Protein AF-A0A2A4X6X9-F1 (afdb_monomer)

Organism: Aerophobetes bacterium (NCBI:txid2030807)

Solvent-accessible surface area (backbone atoms only — not comparable to full-atom values): 14755 Å² total; per-residue (Å²): 130,74,43,46,59,62,52,53,73,69,56,76,83,82,49,70,92,44,81,68,92,66,55,69,71,57,54,51,50,54,44,64,78,39,43,49,76,69,55,46,51,55,51,48,61,59,23,45,60,46,35,54,56,26,54,55,25,52,75,72,74,43,85,65,58,81,77,19,80,56,53,73,68,53,48,52,50,20,71,74,68,77,37,101,64,64,70,68,54,54,56,50,53,71,71,29,85,46,71,68,51,39,64,70,48,41,66,58,54,52,42,51,50,24,49,53,46,21,72,78,43,63,71,48,57,13,51,48,26,40,51,53,33,53,50,52,52,51,52,47,42,54,51,15,62,76,71,77,46,64,51,74,76,70,51,55,79,92,48,55,80,36,66,71,49,42,51,54,59,63,40,73,80,41,97,77,73,75,62,60,77,95,42,43,71,52,53,59,49,48,66,74,24,67,88,37,71,64,58,31,50,54,50,51,51,51,49,51,47,52,54,51,46,66,74,20,70,89,35,53,74,37,70,42,20,54,54,39,49,52,55,46,49,55,50,23,53,50,50,50,53,49,53,53,51,52,51,51,55,50,51,51,53,55,58,59,73,75,107

Structure (mmCIF, N/CA/C/O backbone):
data_AF-A0A2A4X6X9-F1
#
_entry.id   AF-A0A2A4X6X9-F1
#
loop_
_atom_site.group_PDB
_atom_site.id
_atom_site.type_symbol
_atom_site.label_atom_id
_atom_site.label_alt_id
_atom_site.label_comp_id
_atom_site.label_asym_id
_atom_site.label_entity_id
_atom_site.label_seq_id
_atom_site.pdbx_PDB_ins_code
_atom_site.Cartn_x
_atom_site.Cartn_y
_atom_site.Cartn_z
_atom_site.occupancy
_atom_site.B_iso_or_equiv
_atom_site.auth_seq_id
_atom_site.auth_comp_id
_atom_site.auth_asym_id
_atom_site.auth_atom_id
_atom_site.pdbx_PDB_model_num
ATOM 1 N N . MET A 1 1 ? 22.321 -9.677 -18.184 1.00 44.25 1 MET A N 1
ATOM 2 C CA . MET A 1 1 ? 21.881 -8.272 -18.062 1.00 44.25 1 MET A CA 1
ATOM 3 C C . MET A 1 1 ? 20.367 -8.281 -18.078 1.00 44.25 1 MET A C 1
ATOM 5 O O . MET A 1 1 ? 19.813 -8.799 -19.041 1.00 44.25 1 MET A O 1
ATOM 9 N N . SER A 1 2 ? 19.729 -7.819 -17.001 1.00 55.03 2 SER A N 1
ATOM 10 C CA . SER A 1 2 ? 18.265 -7.728 -16.907 1.00 55.03 2 SER A CA 1
ATOM 11 C C . SER A 1 2 ? 17.739 -6.807 -18.017 1.00 55.03 2 SER A C 1
ATOM 13 O O . SER A 1 2 ? 18.373 -5.796 -18.336 1.00 55.03 2 SER A O 1
ATOM 15 N N . ARG A 1 3 ? 16.620 -7.167 -18.659 1.00 71.88 3 ARG A N 1
ATOM 16 C CA . ARG A 1 3 ? 16.020 -6.408 -19.778 1.00 71.88 3 ARG A CA 1
ATOM 17 C C . ARG A 1 3 ? 15.270 -5.156 -19.296 1.00 71.88 3 ARG A C 1
ATOM 19 O O . ARG A 1 3 ? 14.456 -4.607 -20.032 1.00 71.88 3 ARG A O 1
ATOM 26 N N . THR A 1 4 ? 15.578 -4.672 -18.092 1.00 72.38 4 THR A N 1
ATOM 27 C CA . THR A 1 4 ? 14.998 -3.491 -17.432 1.00 72.38 4 THR A CA 1
ATOM 28 C C . THR A 1 4 ? 14.923 -2.276 -18.356 1.00 72.38 4 THR A C 1
ATOM 30 O O . THR A 1 4 ? 13.905 -1.596 -18.385 1.00 72.38 4 THR A O 1
ATOM 33 N N . PHE A 1 5 ? 15.964 -2.043 -19.166 1.00 72.94 5 PHE A N 1
ATOM 34 C CA . PHE A 1 5 ? 16.018 -0.945 -20.140 1.00 72.94 5 PHE A CA 1
ATOM 35 C C . PHE A 1 5 ? 14.912 -1.015 -21.196 1.00 72.94 5 PHE A C 1
ATOM 37 O O . PHE A 1 5 ? 14.321 0.006 -21.533 1.00 72.94 5 PHE A O 1
ATOM 44 N N . PHE A 1 6 ? 14.643 -2.215 -21.716 1.00 80.00 6 PHE A N 1
ATOM 45 C CA . PHE A 1 6 ? 13.601 -2.429 -22.718 1.00 80.00 6 PHE A CA 1
ATOM 46 C C . PHE A 1 6 ? 12.221 -2.311 -22.096 1.00 80.00 6 PHE A C 1
ATOM 48 O O . PHE A 1 6 ? 11.328 -1.731 -22.692 1.00 80.00 6 PHE A O 1
ATOM 55 N N . LEU A 1 7 ? 12.055 -2.841 -20.887 1.00 87.31 7 LEU A N 1
ATOM 56 C CA . LEU A 1 7 ? 10.776 -2.797 -20.204 1.00 87.31 7 LEU A CA 1
ATOM 57 C C . LEU A 1 7 ? 10.382 -1.356 -19.849 1.00 87.31 7 LEU A C 1
ATOM 59 O O . LEU A 1 7 ? 9.275 -0.938 -20.158 1.00 87.31 7 LEU A O 1
ATOM 63 N N . ALA A 1 8 ? 11.297 -0.565 -19.287 1.00 88.06 8 ALA A N 1
ATOM 64 C CA . ALA A 1 8 ? 11.012 0.822 -18.921 1.00 88.06 8 ALA A CA 1
ATOM 65 C C . ALA A 1 8 ? 10.619 1.712 -20.114 1.00 88.06 8 ALA A C 1
ATOM 67 O O . ALA A 1 8 ? 9.851 2.650 -19.937 1.00 88.06 8 ALA A O 1
ATOM 68 N N . SER A 1 9 ? 11.121 1.428 -21.321 1.00 86.94 9 SER A N 1
ATOM 69 C CA . SER A 1 9 ? 10.812 2.222 -22.516 1.00 86.94 9 SER A CA 1
ATOM 70 C C . SER A 1 9 ? 9.509 1.832 -23.217 1.00 86.94 9 SER A C 1
ATOM 72 O O . SER A 1 9 ? 9.004 2.624 -24.009 1.00 86.94 9 SER A O 1
ATOM 74 N N . VAL A 1 10 ? 8.968 0.636 -22.952 1.00 90.81 10 VAL A N 1
ATOM 75 C CA . VAL A 1 10 ? 7.704 0.161 -23.550 1.00 90.81 10 VAL A CA 1
ATOM 76 C C . VAL A 1 10 ? 6.499 0.330 -22.630 1.00 90.81 10 VAL A C 1
ATOM 78 O O . VAL A 1 10 ? 5.371 0.118 -23.070 1.00 90.81 10 VAL A O 1
ATOM 81 N N . LEU A 1 11 ? 6.719 0.671 -21.357 1.00 93.69 11 LEU A N 1
ATOM 82 C CA . LEU A 1 11 ? 5.633 0.918 -20.418 1.00 93.69 11 LEU A CA 1
ATOM 83 C C . LEU A 1 11 ? 4.951 2.257 -20.750 1.00 93.69 11 LEU A C 1
ATOM 85 O O . LEU A 1 11 ? 5.637 3.280 -20.827 1.00 93.69 11 LEU A O 1
ATOM 89 N N . PRO A 1 12 ? 3.619 2.274 -20.939 1.00 94.81 12 PRO A N 1
ATOM 90 C CA . PRO A 1 12 ? 2.897 3.504 -21.236 1.00 94.81 12 PRO A CA 1
ATOM 91 C C . PRO A 1 12 ? 2.944 4.449 -20.030 1.00 94.81 12 PRO A C 1
ATOM 93 O O . PRO A 1 12 ? 2.984 3.977 -18.888 1.00 94.81 12 PRO A O 1
ATOM 96 N N . PRO A 1 13 ? 2.931 5.775 -20.237 1.00 94.69 13 PRO A N 1
ATOM 97 C CA . PRO A 1 13 ? 2.867 6.721 -19.132 1.00 94.69 13 PRO A CA 1
ATOM 98 C C . PRO A 1 13 ? 1.596 6.496 -18.303 1.00 94.69 13 PRO A C 1
ATOM 100 O O . PRO A 1 13 ? 0.556 6.093 -18.817 1.00 94.69 13 PRO A O 1
ATOM 103 N N . LEU A 1 14 ? 1.689 6.764 -17.002 1.00 96.69 14 LEU A N 1
ATOM 104 C CA . LEU A 1 14 ? 0.554 6.693 -16.088 1.00 96.69 14 LEU A CA 1
ATOM 105 C C . LEU A 1 14 ? 0.156 8.098 -15.661 1.00 96.69 14 LEU A C 1
ATOM 107 O O . LEU A 1 14 ? 1.010 8.923 -15.334 1.00 96.69 14 LEU A O 1
ATOM 111 N N . GLU A 1 15 ? -1.147 8.332 -15.590 1.00 95.94 15 GLU A N 1
ATOM 112 C CA . GLU A 1 15 ? -1.739 9.536 -15.023 1.00 95.94 15 GLU A CA 1
ATOM 113 C C . GLU A 1 15 ? -2.875 9.120 -14.096 1.00 95.94 15 GLU A C 1
ATOM 115 O O . GLU A 1 15 ? -3.712 8.308 -14.474 1.00 95.94 15 GLU A O 1
ATOM 120 N N . LEU A 1 16 ? -2.945 9.693 -12.892 1.00 93.50 16 LEU A N 1
ATOM 121 C CA . LEU A 1 16 ? -3.948 9.295 -11.896 1.00 93.50 16 LEU A CA 1
ATOM 122 C C . LEU A 1 16 ? -5.389 9.333 -12.432 1.00 93.50 16 LEU A C 1
ATOM 124 O O . LEU A 1 16 ? -6.196 8.449 -12.157 1.00 93.50 16 LEU A O 1
ATOM 128 N N . LYS A 1 17 ? -5.716 10.382 -13.192 1.00 92.88 17 LYS A N 1
ATOM 129 C CA . LYS A 1 17 ? -7.079 10.644 -13.671 1.00 92.88 17 LYS A CA 1
ATOM 130 C C . LYS A 1 17 ? -7.396 9.980 -15.010 1.00 92.88 17 LYS A C 1
ATOM 132 O O . LYS A 1 17 ? -8.532 10.098 -15.462 1.00 92.88 17 LYS A O 1
ATOM 137 N N . ALA A 1 18 ? -6.441 9.281 -15.616 1.00 93.44 18 ALA A N 1
ATOM 138 C CA . ALA A 1 18 ? -6.647 8.534 -16.848 1.00 93.44 18 ALA A CA 1
ATOM 139 C C . ALA A 1 18 ? -6.638 7.024 -16.558 1.00 93.44 18 ALA A C 1
ATOM 141 O O . ALA A 1 18 ? -5.920 6.576 -15.662 1.00 93.44 18 ALA A O 1
ATOM 142 N N . PRO A 1 19 ? -7.427 6.215 -17.284 1.00 92.75 19 PRO A N 1
ATOM 143 C CA . PRO A 1 19 ? -7.276 4.769 -17.223 1.00 92.75 19 PRO A CA 1
ATOM 144 C C . PRO A 1 19 ? -5.899 4.362 -17.758 1.00 92.75 19 PRO A C 1
ATOM 146 O O . PRO A 1 19 ? -5.380 4.976 -18.690 1.00 92.75 19 PRO A O 1
ATOM 149 N N . ALA A 1 20 ? -5.321 3.305 -17.187 1.00 94.44 20 ALA A N 1
ATOM 150 C CA . ALA A 1 20 ? -4.094 2.732 -17.721 1.00 94.44 20 ALA A CA 1
ATOM 151 C C . ALA A 1 20 ? -4.334 2.168 -19.133 1.00 94.44 20 ALA A C 1
ATOM 153 O O . ALA A 1 20 ? -5.365 1.550 -19.399 1.00 94.44 20 ALA A O 1
ATOM 154 N N . GLU A 1 21 ? -3.369 2.358 -20.035 1.00 95.25 21 GLU A N 1
ATOM 155 C CA . GLU A 1 21 ? -3.491 1.904 -21.430 1.00 95.25 21 GLU A CA 1
ATOM 156 C C . GLU A 1 21 ? -3.416 0.378 -21.582 1.00 95.25 21 GLU A C 1
ATOM 158 O O . GLU A 1 21 ? -3.893 -0.183 -22.568 1.00 95.25 21 GLU A O 1
ATOM 163 N N . ILE A 1 22 ? -2.806 -0.302 -20.611 1.00 95.50 22 ILE A N 1
ATOM 164 C CA . ILE A 1 22 ? -2.680 -1.759 -20.579 1.00 95.50 22 ILE A CA 1
ATOM 165 C C . ILE A 1 22 ? -3.401 -2.327 -19.363 1.00 95.50 22 ILE A C 1
ATOM 167 O O . ILE A 1 22 ? -3.467 -1.696 -18.312 1.00 95.50 22 ILE A O 1
ATOM 171 N N . LEU A 1 23 ? -3.908 -3.550 -19.506 1.00 94.75 23 LEU A N 1
ATOM 172 C CA . LEU A 1 23 ? -4.509 -4.302 -18.408 1.00 94.75 23 LEU A CA 1
ATOM 173 C C . LEU A 1 23 ? -3.437 -4.888 -17.485 1.00 94.75 23 LEU A C 1
ATOM 175 O O . LEU A 1 23 ? -2.311 -5.155 -17.916 1.00 94.75 23 LEU A O 1
ATOM 179 N N . PHE A 1 24 ? -3.822 -5.165 -16.239 1.00 94.50 24 PHE A N 1
ATOM 180 C CA . PHE A 1 24 ? -2.941 -5.763 -15.240 1.00 94.50 24 PHE A CA 1
ATOM 181 C C . PHE A 1 24 ? -2.255 -7.052 -15.721 1.00 94.50 24 PHE A C 1
ATOM 183 O O . PHE A 1 24 ? -1.034 -7.159 -15.635 1.00 94.50 24 PHE A O 1
ATOM 190 N N . ASP A 1 25 ? -3.000 -7.987 -16.318 1.00 93.94 25 ASP A N 1
ATOM 191 C CA . ASP A 1 25 ? -2.438 -9.252 -16.820 1.00 93.94 25 ASP A CA 1
ATOM 192 C C . ASP A 1 25 ? -1.350 -9.015 -17.872 1.00 93.94 25 ASP A C 1
ATOM 194 O O . ASP A 1 25 ? -0.350 -9.733 -17.939 1.00 93.94 25 ASP A O 1
ATOM 198 N N . LYS A 1 26 ? -1.503 -7.956 -18.678 1.00 95.62 26 LYS A N 1
ATOM 199 C CA . LYS A 1 26 ? -0.491 -7.577 -19.661 1.00 95.62 26 LYS A CA 1
ATOM 200 C C . LYS A 1 26 ? 0.757 -7.011 -18.987 1.00 95.62 26 LYS A C 1
ATOM 202 O O . LYS A 1 26 ? 1.857 -7.320 -19.440 1.00 95.62 26 LYS A O 1
ATOM 207 N N . LEU A 1 27 ? 0.606 -6.217 -17.926 1.00 95.56 27 LEU A N 1
ATOM 208 C CA . LEU A 1 27 ? 1.731 -5.721 -17.131 1.00 95.56 27 LEU A CA 1
ATOM 209 C C . LEU A 1 27 ? 2.499 -6.877 -16.474 1.00 95.56 27 LEU A C 1
ATOM 211 O O . LEU A 1 27 ? 3.724 -6.932 -16.585 1.00 95.56 27 LEU A O 1
ATOM 215 N N . VAL A 1 28 ? 1.789 -7.821 -15.849 1.00 94.00 28 VAL A N 1
ATOM 216 C CA . VAL A 1 28 ? 2.393 -9.014 -15.235 1.00 94.00 28 VAL A CA 1
ATOM 217 C C . VAL A 1 28 ? 3.142 -9.833 -16.278 1.00 94.00 28 VAL A C 1
ATOM 219 O O . VAL A 1 28 ? 4.317 -10.126 -16.076 1.00 94.00 28 VAL A O 1
ATOM 222 N N . PHE A 1 29 ? 2.525 -10.097 -17.431 1.00 93.94 29 PHE A N 1
ATOM 223 C CA . PHE A 1 29 ? 3.183 -10.785 -18.541 1.00 93.94 29 PHE A CA 1
ATOM 224 C C . PHE A 1 29 ? 4.476 -10.076 -18.980 1.00 93.94 29 PHE A C 1
ATOM 226 O O . PHE A 1 29 ? 5.516 -10.708 -19.159 1.00 93.94 29 PHE A O 1
ATOM 233 N N . LEU A 1 30 ? 4.451 -8.745 -19.124 1.00 94.44 30 LEU A N 1
ATOM 234 C CA . LEU A 1 30 ? 5.649 -7.976 -19.479 1.00 94.44 30 LEU A CA 1
ATOM 235 C C . LEU A 1 30 ? 6.752 -8.113 -18.421 1.00 94.44 30 LEU A C 1
ATOM 237 O O . LEU A 1 30 ? 7.928 -8.195 -18.777 1.00 94.44 30 LEU A O 1
ATOM 241 N N . TYR A 1 31 ? 6.397 -8.146 -17.140 1.00 94.31 31 TYR A N 1
ATOM 242 C CA . TYR A 1 31 ? 7.350 -8.374 -16.058 1.00 94.31 31 TYR A CA 1
ATOM 243 C C . TYR A 1 31 ? 7.903 -9.799 -16.071 1.00 94.31 31 TYR A C 1
ATOM 245 O O . TYR A 1 31 ? 9.112 -9.979 -15.946 1.00 94.31 31 TYR A O 1
ATOM 253 N N . GLU A 1 32 ? 7.067 -10.808 -16.284 1.00 92.62 32 GLU A N 1
ATOM 254 C CA . GLU A 1 32 ? 7.483 -12.211 -16.320 1.00 92.62 32 GLU A CA 1
ATOM 255 C C . GLU A 1 32 ? 8.486 -12.511 -17.437 1.00 92.62 32 GLU A C 1
ATOM 257 O O . GLU A 1 32 ? 9.460 -13.230 -17.193 1.00 92.62 32 GLU A O 1
ATOM 262 N N . GLU A 1 33 ? 8.290 -11.907 -18.612 1.00 92.38 33 GLU A N 1
ATOM 263 C CA . GLU A 1 33 ? 9.135 -12.084 -19.800 1.00 92.38 33 GLU A CA 1
ATOM 264 C C . GLU A 1 33 ? 10.478 -11.336 -19.730 1.00 92.38 33 GLU A C 1
ATOM 266 O O . GLU A 1 33 ? 11.421 -11.659 -20.462 1.00 92.38 33 GLU A O 1
ATOM 271 N N . ASN A 1 34 ? 10.577 -10.300 -18.890 1.00 92.81 34 ASN A N 1
ATOM 272 C CA . ASN A 1 34 ? 11.728 -9.388 -18.891 1.00 92.81 34 ASN A CA 1
ATOM 273 C C . ASN A 1 34 ? 12.531 -9.374 -17.590 1.00 92.81 34 ASN A C 1
ATOM 275 O O . ASN A 1 34 ? 13.706 -8.989 -17.623 1.00 92.81 34 ASN A O 1
ATOM 279 N N . LEU A 1 35 ? 11.932 -9.783 -16.471 1.00 92.69 35 LEU A N 1
ATOM 280 C CA . LEU A 1 35 ? 12.585 -9.821 -15.168 1.00 92.69 35 LEU A CA 1
ATOM 281 C C . LEU A 1 35 ? 13.184 -11.197 -14.883 1.00 92.69 35 LEU A C 1
ATOM 283 O O . LEU A 1 35 ? 12.580 -12.238 -15.147 1.00 92.69 35 LEU A O 1
ATOM 287 N N . ASP A 1 36 ? 14.373 -11.201 -14.284 1.00 92.12 36 ASP A N 1
ATOM 288 C CA . ASP A 1 36 ? 14.966 -12.430 -13.770 1.00 92.12 36 ASP A CA 1
ATOM 289 C C . ASP A 1 36 ? 14.298 -12.881 -12.454 1.00 92.12 36 ASP A C 1
ATOM 291 O O . ASP A 1 36 ? 13.426 -12.215 -11.893 1.00 92.12 36 ASP A O 1
ATOM 295 N N . SER A 1 37 ? 14.677 -14.053 -11.941 1.00 92.38 37 SER A N 1
ATOM 296 C CA . SER A 1 37 ? 14.085 -14.606 -10.715 1.00 92.38 37 SER A CA 1
ATOM 297 C C . SER A 1 37 ? 14.266 -13.707 -9.488 1.00 92.38 37 SER A C 1
ATOM 299 O O . SER A 1 37 ? 13.389 -13.671 -8.623 1.00 92.38 37 SER A O 1
ATOM 301 N N . ARG A 1 38 ? 15.376 -12.968 -9.406 1.00 92.31 38 ARG A N 1
ATOM 302 C CA . ARG A 1 38 ? 15.658 -12.053 -8.299 1.00 92.31 38 ARG A CA 1
ATOM 303 C C . ARG A 1 38 ? 14.765 -10.816 -8.391 1.00 92.31 38 ARG A C 1
ATOM 305 O O . ARG A 1 38 ? 14.177 -10.428 -7.382 1.00 92.31 38 ARG A O 1
ATOM 312 N N . ASP A 1 39 ? 14.642 -10.228 -9.574 1.00 92.12 39 ASP A N 1
ATOM 313 C CA . ASP A 1 39 ? 13.800 -9.056 -9.818 1.00 92.12 39 ASP A CA 1
ATOM 314 C C . ASP A 1 39 ? 12.309 -9.399 -9.634 1.00 92.12 39 ASP A C 1
ATOM 316 O O . ASP A 1 39 ? 11.572 -8.661 -8.972 1.00 92.12 39 ASP A O 1
ATOM 320 N N . ARG A 1 40 ? 11.869 -10.580 -10.095 1.00 93.25 40 ARG A N 1
ATOM 321 C CA . ARG A 1 40 ? 10.504 -11.086 -9.847 1.00 93.25 40 ARG A CA 1
ATOM 322 C C . ARG A 1 40 ? 10.216 -11.285 -8.364 1.00 93.25 40 ARG A C 1
ATOM 324 O O . ARG A 1 40 ? 9.124 -10.957 -7.908 1.00 93.25 40 ARG A O 1
ATOM 331 N N . LYS A 1 41 ? 11.197 -11.747 -7.583 1.00 93.50 41 LYS A N 1
ATOM 332 C CA . LYS A 1 41 ? 11.055 -11.831 -6.123 1.00 93.50 41 LYS A CA 1
ATOM 333 C C . LYS A 1 41 ? 10.850 -10.448 -5.500 1.00 93.50 41 LYS A C 1
ATOM 335 O O . LYS A 1 41 ? 10.064 -10.310 -4.566 1.00 93.50 41 LYS A O 1
ATOM 340 N N . ALA A 1 42 ? 11.507 -9.411 -6.021 1.00 93.56 42 ALA A N 1
ATOM 341 C 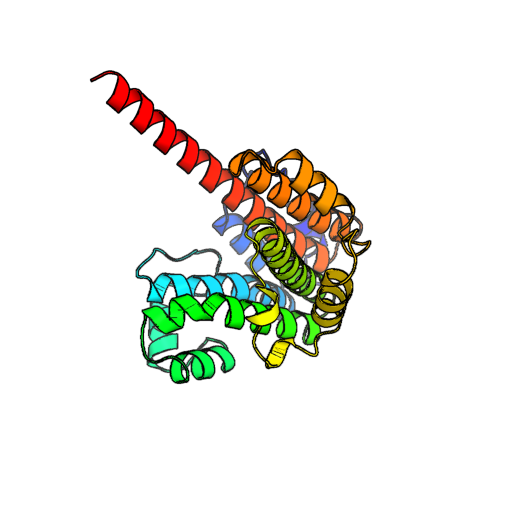CA . ALA A 1 42 ? 11.301 -8.054 -5.527 1.00 93.56 42 ALA A CA 1
ATOM 342 C C . ALA A 1 42 ? 9.878 -7.543 -5.788 1.00 93.56 42 ALA A C 1
ATOM 344 O O . ALA A 1 42 ? 9.268 -6.984 -4.877 1.00 93.56 42 ALA A O 1
ATOM 345 N N . LEU A 1 43 ? 9.335 -7.798 -6.980 1.00 94.94 43 LEU A N 1
ATOM 346 C CA . LEU A 1 43 ? 7.937 -7.508 -7.303 1.00 94.94 43 LEU A CA 1
ATOM 347 C C . LEU A 1 43 ? 6.964 -8.307 -6.425 1.00 94.94 43 LEU A C 1
ATOM 349 O O . LEU A 1 43 ? 6.004 -7.745 -5.905 1.00 94.94 43 LEU A O 1
ATOM 353 N N . SER A 1 44 ? 7.226 -9.599 -6.223 1.00 94.56 44 SER A N 1
ATOM 354 C CA . SER A 1 44 ? 6.387 -10.462 -5.388 1.00 94.56 44 SER A CA 1
ATOM 355 C C . SER A 1 44 ? 6.296 -9.956 -3.944 1.00 94.56 44 SER A C 1
ATOM 357 O O . SER A 1 44 ? 5.207 -9.898 -3.380 1.00 94.56 44 SER A O 1
ATOM 359 N N . HIS A 1 45 ? 7.401 -9.462 -3.376 1.00 93.06 45 HIS A N 1
ATOM 360 C CA . HIS A 1 45 ? 7.376 -8.817 -2.057 1.00 93.06 45 HIS A CA 1
ATOM 361 C C . HIS A 1 45 ? 6.513 -7.546 -2.033 1.00 93.06 45 HIS A C 1
ATOM 363 O O . HIS A 1 45 ? 5.951 -7.211 -1.003 1.00 93.06 45 HIS A O 1
ATOM 369 N N . LEU A 1 46 ? 6.415 -6.798 -3.135 1.00 94.81 46 LEU A N 1
ATOM 370 C CA . LEU A 1 46 ? 5.528 -5.633 -3.192 1.00 94.81 46 LEU A CA 1
ATOM 371 C C . LEU A 1 46 ? 4.055 -6.072 -3.250 1.00 94.81 46 LEU A C 1
ATOM 373 O O . LEU A 1 46 ? 3.211 -5.514 -2.551 1.00 94.81 46 LEU A O 1
ATOM 377 N N . ARG A 1 47 ? 3.767 -7.120 -4.033 1.00 95.69 47 ARG A N 1
ATOM 378 C CA . ARG A 1 47 ? 2.438 -7.744 -4.148 1.00 95.69 47 ARG A CA 1
ATOM 379 C C . ARG A 1 47 ? 1.964 -8.393 -2.849 1.00 95.69 47 ARG A C 1
ATOM 381 O O . ARG A 1 47 ? 0.762 -8.409 -2.611 1.00 95.69 47 ARG A O 1
ATOM 388 N N . SER A 1 48 ? 2.867 -8.825 -1.966 1.00 93.81 48 SER A N 1
ATOM 389 C CA . SER A 1 48 ? 2.477 -9.441 -0.689 1.00 93.81 48 SER A CA 1
ATOM 390 C C . SER A 1 48 ? 1.730 -8.486 0.243 1.00 93.81 48 SER A C 1
ATOM 392 O O . SER A 1 48 ? 1.010 -8.927 1.130 1.00 93.81 48 SER A O 1
ATOM 394 N N . PHE A 1 49 ? 1.856 -7.173 0.043 1.00 94.12 49 PHE A N 1
ATOM 395 C CA . PHE A 1 49 ? 1.021 -6.202 0.748 1.00 94.12 49 PHE A CA 1
ATOM 396 C C . PHE A 1 49 ? -0.449 -6.250 0.297 1.00 94.12 49 PHE A C 1
ATOM 398 O O . PHE A 1 49 ? -1.363 -6.095 1.108 1.00 94.12 49 PHE A O 1
ATOM 405 N N . ILE A 1 50 ? -0.682 -6.521 -0.990 1.00 95.69 50 ILE A N 1
ATOM 406 C CA . ILE A 1 50 ? -2.022 -6.762 -1.532 1.00 95.69 50 ILE A CA 1
ATOM 407 C C . ILE A 1 50 ? -2.547 -8.103 -1.011 1.00 95.69 50 ILE A C 1
ATOM 409 O O . ILE A 1 50 ? -3.682 -8.156 -0.545 1.00 95.69 50 ILE A O 1
ATOM 413 N N . ASP A 1 51 ? -1.715 -9.151 -0.999 1.00 95.44 51 ASP A N 1
ATOM 414 C CA . ASP A 1 51 ? -2.092 -10.452 -0.423 1.00 95.44 51 ASP A CA 1
ATOM 415 C C . ASP A 1 51 ? -2.489 -10.332 1.041 1.00 95.44 51 ASP A C 1
ATOM 417 O O . ASP A 1 51 ? -3.465 -10.938 1.474 1.00 95.44 51 ASP A O 1
ATOM 421 N N . LEU A 1 52 ? -1.784 -9.490 1.797 1.00 93.56 52 LEU A N 1
ATOM 422 C CA . LEU A 1 52 ? -2.153 -9.243 3.174 1.00 93.56 52 LEU A CA 1
ATOM 423 C C . LEU A 1 52 ? -3.563 -8.647 3.278 1.00 93.56 52 LEU A C 1
ATOM 425 O O . LEU A 1 52 ? -4.389 -9.120 4.052 1.00 93.56 52 LEU A O 1
ATOM 429 N N . SER A 1 53 ? -3.879 -7.653 2.451 1.00 93.00 53 SER A N 1
ATOM 430 C CA . SER A 1 53 ? -5.245 -7.121 2.383 1.00 93.00 53 SER A CA 1
ATOM 431 C C . SER A 1 53 ? -6.257 -8.188 1.942 1.00 93.00 53 SER A C 1
ATOM 433 O O . SER A 1 53 ? -7.384 -8.202 2.440 1.00 93.00 53 SER A O 1
ATOM 435 N N . ASN A 1 54 ? -5.866 -9.098 1.046 1.00 95.94 54 ASN A N 1
ATOM 436 C CA . ASN A 1 54 ? -6.714 -10.195 0.585 1.00 95.94 54 ASN A CA 1
ATOM 437 C C . ASN A 1 54 ? -7.042 -11.192 1.693 1.00 95.94 54 ASN A C 1
ATOM 439 O O . ASN A 1 54 ? -8.181 -11.639 1.745 1.00 95.94 54 ASN A O 1
ATOM 443 N N . VAL A 1 55 ? -6.121 -11.475 2.617 1.00 94.25 55 VAL A N 1
ATOM 444 C CA . VAL A 1 55 ? -6.415 -12.314 3.791 1.00 94.25 55 VAL A CA 1
ATOM 445 C C . VAL A 1 55 ? -7.586 -11.740 4.589 1.00 94.25 55 VAL A C 1
ATOM 447 O O . VAL A 1 55 ? -8.528 -12.459 4.915 1.00 94.25 55 VAL A O 1
ATOM 450 N N . CYS A 1 56 ? -7.574 -10.433 4.863 1.00 93.50 56 CYS A N 1
ATOM 451 C CA . CYS A 1 56 ? -8.687 -9.792 5.563 1.00 93.50 56 CYS A CA 1
ATOM 452 C C . CYS A 1 56 ? -9.987 -9.877 4.750 1.00 93.50 56 CYS A C 1
ATOM 454 O O . CYS A 1 56 ? -11.037 -10.194 5.304 1.00 93.50 56 CYS A O 1
ATOM 456 N N . ARG A 1 57 ? -9.921 -9.691 3.423 1.00 94.44 57 ARG A N 1
ATOM 457 C CA . ARG A 1 57 ? -11.093 -9.842 2.542 1.00 94.44 57 ARG A CA 1
ATOM 458 C C . ARG A 1 57 ? -11.665 -11.259 2.572 1.00 94.44 57 ARG A C 1
ATOM 460 O O . ARG A 1 57 ? -12.879 -11.388 2.686 1.00 94.44 57 ARG A O 1
ATOM 467 N N . VAL A 1 58 ? -10.822 -12.290 2.548 1.00 93.62 58 VAL A N 1
ATOM 468 C CA . VAL A 1 58 ? -11.240 -13.696 2.679 1.00 93.62 58 VAL A CA 1
ATOM 469 C C . VAL A 1 58 ? -11.939 -13.922 4.019 1.00 93.62 58 VAL A C 1
ATOM 471 O O . VAL A 1 58 ? -13.068 -14.408 4.046 1.00 93.62 58 VAL A O 1
ATOM 474 N N . ILE A 1 59 ? -11.347 -13.462 5.129 1.00 90.31 59 ILE A N 1
ATOM 475 C CA . ILE A 1 59 ? -11.970 -13.536 6.463 1.00 90.31 59 ILE A CA 1
ATOM 476 C C . ILE A 1 59 ? -13.340 -12.839 6.466 1.00 90.31 59 ILE A C 1
ATOM 478 O O . ILE A 1 59 ? -14.309 -13.347 7.036 1.00 90.31 59 ILE A O 1
ATOM 482 N N . GLU A 1 60 ? -13.457 -11.684 5.811 1.00 91.75 60 GLU A N 1
ATOM 483 C CA . GLU A 1 60 ? -14.704 -10.932 5.680 1.00 91.75 60 GLU A CA 1
ATOM 484 C C . GLU A 1 60 ? -15.733 -11.587 4.742 1.00 91.75 60 GLU A C 1
ATOM 486 O O . GLU A 1 60 ? -16.921 -11.291 4.883 1.00 91.75 60 GLU A O 1
ATOM 491 N N . GLY A 1 61 ? -15.325 -12.505 3.860 1.00 91.88 61 GLY A N 1
ATOM 492 C CA . GLY A 1 61 ? -16.159 -13.068 2.792 1.00 91.88 61 GLY A CA 1
ATOM 493 C C . GLY A 1 61 ? -16.331 -12.118 1.599 1.00 91.88 61 GLY A C 1
ATOM 494 O O . GLY A 1 61 ? -17.395 -12.079 0.982 1.00 91.88 61 GLY A O 1
ATOM 495 N N . LYS A 1 62 ? -15.321 -11.288 1.316 1.00 92.81 62 LYS A N 1
ATOM 496 C CA . LYS A 1 62 ? -15.288 -10.321 0.210 1.00 92.81 62 LYS A CA 1
ATOM 497 C C . LYS A 1 62 ? -14.375 -10.813 -0.922 1.00 92.81 62 LYS A C 1
ATOM 499 O O . LYS A 1 62 ? -13.379 -11.474 -0.641 1.00 92.81 62 LYS A O 1
ATOM 504 N N . PRO A 1 63 ? -14.633 -10.406 -2.181 1.00 93.62 63 PRO A N 1
ATOM 505 C CA . PRO A 1 63 ? -13.765 -10.743 -3.306 1.00 93.62 63 PRO A CA 1
ATOM 506 C C . PRO A 1 63 ? -12.325 -10.258 -3.109 1.00 93.62 63 PRO A C 1
ATOM 508 O O . PRO A 1 63 ? -12.095 -9.113 -2.699 1.00 93.62 63 PRO A O 1
ATOM 511 N N . ILE A 1 64 ? -11.357 -11.104 -3.456 1.00 95.38 64 ILE A N 1
ATOM 512 C CA . ILE A 1 64 ? -9.937 -10.760 -3.378 1.00 95.38 64 ILE A CA 1
ATOM 513 C C . ILE A 1 64 ? -9.501 -9.807 -4.498 1.00 95.38 64 ILE A C 1
ATOM 515 O O . ILE A 1 64 ? -10.148 -9.647 -5.533 1.00 95.38 64 ILE A O 1
ATOM 519 N N . ASP A 1 65 ? -8.371 -9.150 -4.280 1.00 94.56 65 ASP A N 1
ATOM 520 C CA . ASP A 1 65 ? -7.637 -8.427 -5.303 1.00 94.56 65 ASP A CA 1
ATOM 521 C C . ASP A 1 65 ? -6.705 -9.370 -6.073 1.00 94.56 65 ASP A C 1
ATOM 523 O O . ASP A 1 65 ? -5.677 -9.801 -5.550 1.00 94.56 65 ASP A O 1
ATOM 527 N N . MET A 1 66 ? -7.017 -9.635 -7.341 1.00 94.06 66 MET A N 1
ATOM 528 C CA . MET A 1 66 ? -6.219 -10.524 -8.200 1.00 94.06 66 MET A CA 1
ATOM 529 C C . MET A 1 66 ? -4.797 -10.009 -8.485 1.00 94.06 66 MET A C 1
ATOM 531 O O . MET A 1 66 ? -3.999 -10.697 -9.117 1.00 94.06 66 MET A O 1
ATOM 535 N N . ARG A 1 67 ? -4.459 -8.793 -8.037 1.00 95.81 67 ARG A N 1
ATOM 536 C CA . ARG A 1 67 ? -3.130 -8.195 -8.217 1.00 95.81 67 ARG A CA 1
ATOM 537 C C . ARG A 1 67 ? -2.114 -8.654 -7.168 1.00 95.81 67 ARG A C 1
ATOM 539 O O . ARG A 1 67 ? -0.911 -8.439 -7.354 1.00 95.81 67 ARG A O 1
ATOM 546 N N . GLY A 1 68 ? -2.579 -9.313 -6.104 1.00 95.88 68 GLY A N 1
ATOM 547 C CA . GLY A 1 68 ? -1.746 -10.060 -5.154 1.00 95.88 68 GLY A CA 1
ATOM 548 C C . GLY A 1 68 ? -1.024 -11.241 -5.813 1.00 95.88 68 GLY A C 1
ATOM 549 O O . GLY A 1 68 ? -1.228 -11.500 -6.995 1.00 95.88 68 GLY A O 1
ATOM 550 N N . ASN A 1 69 ? -0.124 -11.918 -5.102 1.00 95.38 69 ASN A N 1
ATOM 551 C CA . ASN A 1 69 ? 0.561 -13.113 -5.601 1.00 95.38 69 ASN A CA 1
ATOM 552 C C . ASN A 1 69 ? -0.339 -14.351 -5.625 1.00 95.38 69 ASN A C 1
ATOM 554 O O . ASN A 1 69 ? -0.074 -15.236 -6.434 1.00 95.38 69 ASN A O 1
ATOM 558 N N . PHE A 1 70 ? -1.341 -14.415 -4.747 1.00 95.75 70 PHE A N 1
ATOM 559 C CA . PHE A 1 70 ? -2.118 -15.628 -4.504 1.00 95.75 70 PHE A CA 1
ATOM 560 C C . PHE A 1 70 ? -3.567 -15.492 -4.973 1.00 95.75 70 PHE A C 1
ATOM 562 O O . PHE A 1 70 ? -4.192 -14.434 -4.856 1.00 95.75 70 PHE A O 1
ATOM 569 N N . SER A 1 71 ? -4.104 -16.595 -5.483 1.00 95.19 71 SER A N 1
ATOM 570 C CA . SER A 1 71 ? -5.533 -16.794 -5.705 1.00 95.19 71 SER A CA 1
ATOM 571 C C . SER A 1 71 ? -6.285 -17.006 -4.388 1.00 95.19 71 SER A C 1
ATOM 573 O O . SER A 1 71 ? -5.690 -17.247 -3.340 1.00 95.19 71 SER A O 1
ATOM 575 N N . GLU A 1 72 ? -7.616 -16.946 -4.441 1.00 94.19 72 GLU A N 1
ATOM 576 C CA . GLU A 1 72 ? -8.472 -17.175 -3.270 1.00 94.19 72 GLU A CA 1
ATOM 577 C C . GLU A 1 72 ? -8.248 -18.576 -2.684 1.00 94.19 72 GLU A C 1
ATOM 579 O O . GLU A 1 72 ? -8.038 -18.710 -1.483 1.00 94.19 72 GLU A O 1
ATOM 584 N N . GLN A 1 73 ? -8.148 -19.593 -3.549 1.00 93.81 73 GLN A N 1
ATOM 585 C CA . GLN A 1 73 ? -7.848 -20.965 -3.143 1.00 93.81 73 GLN A CA 1
ATOM 586 C C . GLN A 1 73 ? -6.480 -21.084 -2.454 1.00 93.81 73 GLN A C 1
ATOM 588 O O . GLN A 1 73 ? -6.364 -21.757 -1.436 1.00 93.81 73 GLN A O 1
ATOM 593 N N . GLU A 1 74 ? -5.442 -20.433 -2.982 1.00 95.69 74 GLU A N 1
ATOM 594 C CA . GLU A 1 74 ? -4.104 -20.471 -2.375 1.00 95.69 74 GLU A CA 1
ATOM 595 C C . GLU A 1 74 ? -4.065 -19.750 -1.020 1.00 95.69 74 GLU A C 1
ATOM 597 O O . GLU A 1 74 ? -3.343 -20.181 -0.120 1.00 95.69 74 GLU A O 1
ATOM 602 N N . ILE A 1 75 ? -4.848 -18.677 -0.850 1.00 94.88 75 ILE A N 1
ATOM 603 C CA . ILE A 1 75 ? -4.998 -18.006 0.448 1.00 94.88 75 ILE A CA 1
ATOM 604 C C . ILE A 1 75 ? -5.720 -18.927 1.434 1.00 94.88 75 ILE A C 1
ATOM 606 O O . ILE A 1 75 ? -5.237 -19.088 2.553 1.00 94.88 75 ILE A O 1
ATOM 610 N N . ASP A 1 76 ? -6.818 -19.568 1.031 1.00 92.19 76 ASP A N 1
ATOM 611 C CA . ASP A 1 76 ? -7.554 -20.516 1.877 1.00 92.19 76 ASP A CA 1
ATOM 612 C C . ASP A 1 76 ? -6.677 -21.701 2.307 1.00 92.19 76 ASP A C 1
ATOM 614 O O . ASP A 1 76 ? -6.621 -22.043 3.491 1.00 92.19 76 ASP A O 1
ATOM 618 N N . GLU A 1 77 ? -5.939 -22.301 1.370 1.00 92.62 77 GLU A N 1
ATOM 619 C CA . GLU A 1 77 ? -4.975 -23.368 1.657 1.00 92.62 77 GLU A CA 1
ATOM 620 C C . GLU A 1 77 ? -3.861 -22.879 2.592 1.00 92.62 77 GLU A C 1
ATOM 622 O O . GLU A 1 77 ? -3.488 -23.580 3.538 1.00 92.62 77 GLU A O 1
ATOM 627 N N . GLY A 1 78 ? -3.363 -21.660 2.372 1.00 92.38 78 GLY A N 1
ATOM 628 C CA . GLY A 1 78 ? -2.358 -21.025 3.218 1.00 92.38 78 GLY A CA 1
ATOM 629 C C . GLY A 1 78 ? -2.832 -20.806 4.652 1.00 92.38 78 GLY A C 1
ATOM 630 O O . GLY A 1 78 ? -2.077 -21.070 5.587 1.00 92.38 78 GLY A O 1
ATOM 631 N N . LEU A 1 79 ? -4.088 -20.394 4.833 1.00 91.06 79 LEU A N 1
ATOM 632 C CA . LEU A 1 79 ? -4.723 -20.212 6.140 1.00 91.06 79 LEU A CA 1
ATOM 633 C C . LEU A 1 79 ? -5.042 -21.543 6.834 1.00 91.06 79 LEU A C 1
ATOM 635 O O . LEU A 1 79 ? -4.981 -21.617 8.058 1.00 91.06 79 LEU A O 1
ATOM 639 N N . LEU A 1 80 ? -5.376 -22.593 6.079 1.00 90.69 80 LEU A N 1
ATOM 640 C CA . LEU A 1 80 ? -5.698 -23.912 6.632 1.00 90.69 80 LEU A CA 1
ATOM 641 C C . LEU A 1 80 ? -4.449 -24.698 7.052 1.00 90.69 80 LEU A C 1
ATOM 643 O O . LEU A 1 80 ? -4.485 -25.460 8.020 1.00 90.69 80 LEU A O 1
ATOM 647 N N . HIS A 1 81 ? -3.358 -24.552 6.299 1.00 91.00 81 HIS A N 1
ATOM 648 C CA . HIS A 1 81 ? -2.144 -25.356 6.459 1.00 91.00 81 HIS A CA 1
ATOM 649 C C . HIS A 1 81 ? -0.934 -24.571 6.975 1.00 91.00 81 HIS A C 1
ATOM 651 O O . HIS A 1 81 ? 0.135 -25.159 7.130 1.00 91.00 81 HIS A O 1
ATOM 657 N N . ASN A 1 82 ? -1.092 -23.279 7.263 1.00 89.88 82 ASN A N 1
ATOM 658 C CA . ASN A 1 82 ? -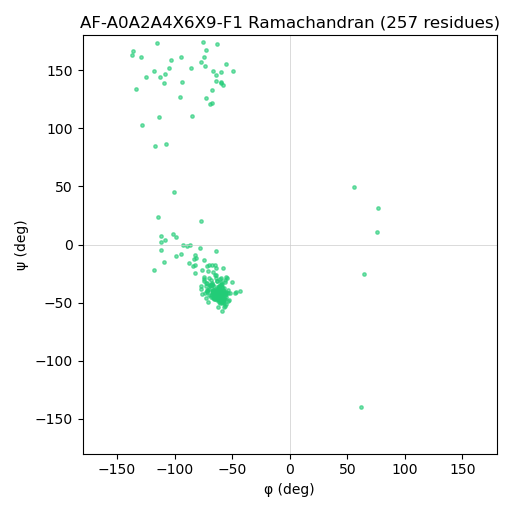0.027 -22.373 7.693 1.00 89.88 82 ASN A CA 1
ATOM 659 C C . ASN A 1 82 ? 1.159 -22.324 6.711 1.00 89.88 82 ASN A C 1
ATOM 661 O O . ASN A 1 82 ? 2.322 -22.475 7.089 1.00 89.88 82 ASN A O 1
ATOM 665 N N . VAL A 1 83 ? 0.860 -22.140 5.422 1.00 88.50 83 VAL A N 1
ATOM 666 C CA . VAL A 1 83 ? 1.847 -22.105 4.327 1.00 88.50 83 VAL A CA 1
ATOM 667 C C . VAL A 1 83 ? 1.665 -20.869 3.444 1.00 88.50 83 VAL A C 1
ATOM 669 O O . VAL A 1 83 ? 0.615 -20.237 3.455 1.00 88.50 83 VAL A O 1
ATOM 672 N N . PHE A 1 84 ? 2.703 -20.519 2.676 1.00 83.69 84 PHE A N 1
ATOM 673 C CA . PHE A 1 84 ? 2.752 -19.420 1.688 1.00 83.69 84 PHE A CA 1
ATOM 674 C C . PHE A 1 84 ? 2.603 -17.982 2.220 1.00 83.69 84 PHE A C 1
ATOM 676 O O . PHE A 1 84 ? 3.135 -17.057 1.602 1.00 83.69 84 PHE A O 1
ATOM 683 N N . LEU A 1 85 ? 1.946 -17.784 3.362 1.00 88.94 85 LEU A N 1
ATOM 684 C CA . LEU A 1 85 ? 1.744 -16.489 4.008 1.00 88.94 85 LEU A CA 1
ATOM 685 C C . LEU A 1 85 ? 2.828 -16.212 5.074 1.00 88.94 85 LEU A C 1
ATOM 687 O O . LEU A 1 85 ? 3.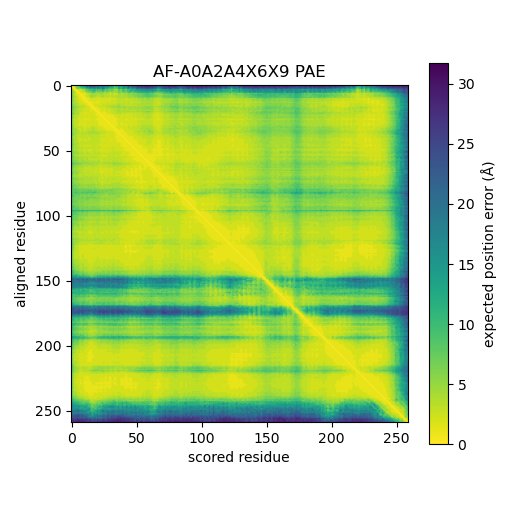520 -17.139 5.505 1.00 88.94 85 LEU A O 1
ATOM 691 N N . PRO A 1 86 ? 3.018 -14.944 5.492 1.00 88.56 86 PRO A N 1
ATOM 692 C CA . PRO A 1 86 ? 3.994 -14.589 6.523 1.00 88.56 86 PRO A CA 1
ATOM 693 C C . PRO A 1 86 ? 3.714 -15.286 7.860 1.00 88.56 86 PRO A C 1
ATOM 695 O O . PRO A 1 86 ? 2.567 -15.347 8.291 1.00 88.56 86 PRO A O 1
ATOM 698 N N . GLU A 1 87 ? 4.756 -15.751 8.550 1.00 88.38 87 GLU A N 1
ATOM 699 C CA . GLU A 1 87 ? 4.628 -16.426 9.852 1.00 88.38 87 GLU A CA 1
ATOM 700 C C . GLU A 1 87 ? 3.953 -15.529 10.899 1.00 88.38 87 GLU A C 1
ATOM 702 O O . GLU A 1 87 ? 3.108 -15.973 11.677 1.00 88.38 87 GLU A O 1
ATOM 707 N N . GLU A 1 88 ? 4.249 -14.230 10.848 1.00 89.62 88 GLU A N 1
ATOM 708 C CA . GLU A 1 88 ? 3.670 -13.228 11.735 1.00 89.62 88 GLU A CA 1
ATOM 709 C C . GLU A 1 88 ? 2.135 -13.157 11.612 1.00 89.62 88 GLU A C 1
ATOM 711 O O . GLU A 1 88 ? 1.455 -12.848 12.592 1.00 89.62 88 GLU A O 1
ATOM 716 N N . LEU A 1 89 ? 1.574 -13.478 10.438 1.00 91.56 89 LEU A N 1
ATOM 717 C CA . LEU A 1 89 ? 0.125 -13.521 10.232 1.00 91.56 89 LEU A CA 1
ATOM 718 C C . LEU A 1 89 ? -0.513 -14.658 11.029 1.00 91.56 89 LEU A C 1
ATOM 720 O O . LEU A 1 89 ? -1.577 -14.463 11.609 1.00 91.56 89 LEU A O 1
ATOM 724 N N . PHE A 1 90 ? 0.115 -15.831 11.080 1.00 92.00 90 PHE A N 1
ATOM 725 C CA . PHE A 1 90 ? -0.437 -16.964 11.821 1.00 92.00 90 PHE A CA 1
ATOM 726 C C . PHE A 1 90 ? -0.437 -16.682 13.321 1.00 92.00 90 PHE A C 1
ATOM 728 O O . PHE A 1 90 ? -1.461 -16.866 13.970 1.00 92.00 90 PHE A O 1
ATOM 735 N N . HIS A 1 91 ? 0.634 -16.080 13.847 1.00 90.75 91 HIS A N 1
ATOM 736 C CA . HIS A 1 91 ? 0.652 -15.597 15.230 1.00 90.75 91 HIS A CA 1
ATOM 737 C C . HIS A 1 91 ? -0.469 -14.591 15.523 1.00 90.75 91 HIS A C 1
ATOM 739 O O . HIS A 1 91 ? -1.099 -14.654 16.580 1.00 90.75 91 HIS A O 1
ATOM 745 N N . PHE A 1 92 ? -0.762 -13.683 14.588 1.00 92.38 92 PHE A N 1
ATOM 746 C CA . PHE A 1 92 ? -1.900 -12.772 14.709 1.00 92.38 92 PHE A CA 1
ATOM 747 C C . PHE A 1 92 ? -3.245 -13.520 14.738 1.00 92.38 92 PHE A C 1
ATOM 749 O O . PHE A 1 92 ? -4.096 -13.224 15.578 1.00 92.38 92 PHE A O 1
ATOM 756 N N . LEU A 1 93 ? -3.442 -14.501 13.854 1.00 91.19 93 LEU A N 1
ATOM 757 C CA . LEU A 1 93 ? -4.679 -15.288 13.780 1.00 91.19 93 LEU A CA 1
ATOM 758 C C . LEU A 1 93 ? -4.885 -16.198 14.999 1.00 91.19 93 LEU A C 1
ATOM 760 O O . LEU A 1 93 ? -6.035 -16.435 15.372 1.00 91.19 93 LEU A O 1
ATOM 764 N N . ASP A 1 94 ? -3.800 -16.664 15.615 1.00 91.62 94 ASP A N 1
ATOM 765 C CA . ASP A 1 94 ? -3.818 -17.424 16.869 1.00 91.62 94 ASP A CA 1
ATOM 766 C C . ASP A 1 94 ? -4.116 -16.525 18.079 1.00 91.62 94 ASP A C 1
ATOM 768 O O . ASP A 1 94 ? -4.728 -16.966 19.048 1.00 91.62 94 ASP A O 1
ATOM 772 N N . THR A 1 95 ? -3.703 -15.253 18.023 1.00 92.44 95 THR A N 1
ATOM 773 C CA . THR A 1 95 ? -3.941 -14.271 19.097 1.00 92.44 95 THR A CA 1
ATOM 774 C C . THR A 1 95 ? -5.406 -13.833 19.166 1.00 92.44 95 THR A C 1
ATOM 776 O O . THR A 1 95 ? -5.925 -13.582 20.253 1.00 92.44 95 THR A O 1
ATOM 779 N N . TYR A 1 96 ? -6.081 -13.725 18.018 1.00 92.06 96 TYR A N 1
ATOM 780 C CA . TYR A 1 96 ? -7.474 -13.283 17.924 1.00 92.06 96 TYR A CA 1
ATOM 781 C C . TYR A 1 96 ? -8.366 -14.423 17.433 1.00 92.06 96 TYR A C 1
ATOM 783 O O . TYR A 1 96 ? -8.313 -14.796 16.262 1.00 92.06 96 TYR A O 1
ATOM 791 N N . GLU A 1 97 ? -9.210 -14.963 18.312 1.00 89.06 97 GLU A N 1
ATOM 792 C CA . GLU A 1 97 ? -9.994 -16.170 18.022 1.00 89.06 97 GLU A CA 1
ATOM 793 C C . GLU A 1 97 ? -11.192 -15.892 17.104 1.00 89.06 97 GLU A C 1
ATOM 795 O O . GLU A 1 97 ? -11.464 -16.656 16.174 1.00 89.06 97 GLU A O 1
ATOM 800 N N . SER A 1 98 ? -11.913 -14.792 17.341 1.00 93.94 98 SER A N 1
ATOM 801 C CA . SER A 1 98 ? -13.127 -14.477 16.583 1.00 93.94 98 SER A CA 1
ATOM 802 C C . SER A 1 98 ? -12.841 -13.722 15.283 1.00 93.94 98 SER A C 1
ATOM 804 O O . SER A 1 98 ? -11.880 -12.956 15.160 1.00 93.94 98 SER A O 1
ATOM 806 N N . LYS A 1 99 ? -13.726 -13.894 14.293 1.00 92.81 99 LYS A N 1
ATOM 807 C CA . LYS A 1 99 ? -13.686 -13.140 13.030 1.00 92.81 99 LYS A CA 1
ATOM 808 C C . LYS A 1 99 ? -13.733 -11.632 13.291 1.00 92.81 99 LYS A C 1
ATOM 810 O O . LYS A 1 99 ? -12.997 -10.873 12.665 1.00 92.81 99 LYS A O 1
ATOM 815 N N . GLU A 1 100 ? -14.569 -11.203 14.227 1.00 94.00 100 GLU A N 1
ATOM 816 C CA . GLU A 1 100 ? -14.769 -9.803 14.588 1.00 94.00 100 GLU A CA 1
ATOM 817 C C . GLU A 1 100 ? -13.508 -9.197 15.213 1.00 94.00 100 GLU A C 1
ATOM 819 O O . GLU A 1 100 ? -13.116 -8.086 14.848 1.00 94.00 100 GLU A O 1
ATOM 824 N N . GLU A 1 101 ? -12.830 -9.927 16.104 1.00 93.00 101 GLU A N 1
ATOM 825 C CA . GLU A 1 101 ? -11.554 -9.490 16.680 1.00 93.00 101 GLU A CA 1
ATOM 826 C C . GLU A 1 101 ? -10.450 -9.424 15.631 1.00 93.00 101 GLU A C 1
ATOM 828 O O . GLU A 1 101 ? -9.709 -8.439 15.600 1.00 93.00 101 GLU A O 1
ATOM 833 N N . ARG A 1 102 ? -10.364 -10.417 14.738 1.00 93.00 102 ARG A N 1
ATOM 834 C CA . ARG A 1 102 ? -9.394 -10.412 13.635 1.00 93.00 102 ARG A CA 1
ATOM 835 C C . ARG A 1 102 ? -9.588 -9.190 12.751 1.00 93.00 102 ARG A C 1
ATOM 837 O O . ARG A 1 102 ? -8.635 -8.459 12.522 1.00 93.00 102 ARG A O 1
ATOM 844 N N . ILE A 1 103 ? -10.816 -8.908 12.318 1.00 91.31 103 ILE A N 1
ATOM 845 C CA . ILE A 1 103 ? -11.116 -7.733 11.483 1.00 91.31 103 ILE A CA 1
ATOM 846 C C . ILE A 1 103 ? -10.777 -6.436 12.227 1.00 91.31 103 ILE A C 1
ATOM 848 O O . ILE A 1 103 ? -10.142 -5.546 11.662 1.00 91.31 103 ILE A O 1
ATOM 852 N N . LYS A 1 104 ? -11.160 -6.331 13.505 1.00 90.12 104 LYS A N 1
ATOM 853 C CA . LYS A 1 104 ? -10.918 -5.136 14.324 1.00 90.12 104 LYS A CA 1
ATOM 854 C C . LYS A 1 104 ? -9.428 -4.840 14.506 1.00 90.12 104 LYS A C 1
ATOM 856 O O . LYS A 1 104 ? -9.042 -3.674 14.473 1.00 90.12 104 LYS A O 1
ATOM 861 N N . ASN A 1 105 ? -8.607 -5.868 14.711 1.00 90.12 105 ASN A N 1
ATOM 862 C CA . ASN A 1 105 ? -7.179 -5.714 14.999 1.00 90.12 105 ASN A CA 1
ATOM 863 C C . ASN A 1 105 ? -6.289 -5.818 13.749 1.00 90.12 105 ASN A C 1
ATOM 865 O O . ASN A 1 105 ? -5.102 -5.498 13.817 1.00 90.12 105 ASN A O 1
ATOM 869 N N . PHE A 1 106 ? -6.844 -6.191 12.592 1.00 92.25 106 PHE A N 1
ATOM 870 C CA . PHE A 1 106 ? -6.095 -6.303 11.338 1.00 92.25 106 PHE A CA 1
ATOM 871 C C . PHE A 1 106 ? -5.317 -5.034 10.946 1.00 92.25 106 PHE A C 1
ATOM 873 O O . PHE A 1 106 ? -4.177 -5.163 10.500 1.00 92.25 106 PHE A O 1
ATOM 880 N N . PRO A 1 107 ? -5.847 -3.804 11.132 1.00 90.50 107 PRO A N 1
ATOM 881 C CA . PRO A 1 107 ? -5.091 -2.591 10.822 1.00 90.50 107 PRO A CA 1
ATOM 882 C C . PRO A 1 107 ? -3.774 -2.473 11.603 1.00 90.50 107 PRO A C 1
ATOM 884 O O . PRO A 1 107 ? -2.794 -1.963 11.066 1.00 90.50 107 PRO A O 1
ATOM 887 N N . LEU A 1 108 ? -3.724 -2.963 12.848 1.00 89.19 108 LEU A N 1
ATOM 888 C CA . LEU A 1 108 ? -2.490 -2.982 13.637 1.00 89.19 108 LEU A CA 1
ATOM 889 C C . LEU A 1 108 ? -1.481 -3.969 13.041 1.00 89.19 108 LEU A C 1
ATOM 891 O O . LEU A 1 108 ? -0.314 -3.620 12.867 1.00 89.19 108 LEU A O 1
ATOM 895 N N . PHE A 1 109 ? -1.940 -5.167 12.671 1.00 92.19 109 PHE A N 1
ATOM 896 C CA . PHE A 1 109 ? -1.100 -6.153 11.994 1.00 92.19 109 PHE A CA 1
ATOM 897 C C . PHE A 1 109 ? -0.526 -5.612 10.680 1.00 92.19 109 PHE A C 1
ATOM 899 O O . PHE A 1 109 ? 0.666 -5.744 10.409 1.00 92.19 109 PHE A O 1
ATOM 906 N N . GLU A 1 110 ? -1.355 -4.938 9.885 1.00 93.00 110 GLU A N 1
ATOM 907 C CA . GLU A 1 110 ? -0.935 -4.312 8.635 1.00 93.00 110 GLU A CA 1
ATOM 908 C C . GLU A 1 110 ? 0.161 -3.256 8.859 1.00 93.00 110 GLU A C 1
ATOM 910 O O . GLU A 1 110 ? 1.150 -3.224 8.123 1.00 93.00 110 GLU A O 1
ATOM 915 N N . LEU A 1 111 ? 0.031 -2.415 9.892 1.00 92.69 111 LEU A N 1
ATOM 916 C CA . LEU A 1 111 ? 1.060 -1.434 10.249 1.00 92.69 111 LEU A CA 1
ATOM 917 C C . LEU A 1 111 ? 2.374 -2.102 10.669 1.00 92.69 111 LEU A C 1
ATOM 919 O O . LEU A 1 111 ? 3.441 -1.665 10.233 1.00 92.69 111 LEU A O 1
ATOM 923 N N . LEU A 1 112 ? 2.308 -3.172 11.466 1.00 92.50 112 LEU A N 1
ATOM 924 C CA . LEU A 1 112 ? 3.485 -3.945 11.868 1.00 92.50 112 LEU A CA 1
ATOM 925 C C . LEU A 1 112 ? 4.181 -4.578 10.666 1.00 92.50 112 LEU A C 1
ATOM 927 O O . LEU A 1 112 ? 5.402 -4.475 10.536 1.00 92.50 112 LEU A O 1
ATOM 931 N N . PHE A 1 113 ? 3.408 -5.167 9.755 1.00 93.94 113 PHE A N 1
ATOM 932 C CA . PHE A 1 113 ? 3.927 -5.708 8.508 1.00 93.94 113 PHE A CA 1
ATOM 933 C C . PHE A 1 113 ? 4.658 -4.627 7.703 1.00 93.94 113 PHE A C 1
ATOM 935 O O . PHE A 1 113 ? 5.811 -4.821 7.319 1.00 93.94 113 PHE A O 1
ATOM 942 N N . LEU A 1 114 ? 4.032 -3.465 7.488 1.00 94.81 114 LEU A N 1
ATOM 943 C CA . LEU A 1 114 ? 4.638 -2.363 6.737 1.00 94.81 114 LEU A CA 1
ATOM 944 C C . LEU A 1 114 ? 5.942 -1.871 7.375 1.00 94.81 114 LEU A C 1
ATOM 946 O O . LEU A 1 114 ? 6.939 -1.718 6.667 1.00 94.81 114 LEU A O 1
ATOM 950 N N . LYS A 1 115 ? 5.964 -1.678 8.700 1.00 94.44 115 LYS A N 1
ATOM 951 C CA . LYS A 1 115 ? 7.175 -1.296 9.441 1.00 94.44 115 LYS A CA 1
ATOM 952 C C . LYS A 1 115 ? 8.298 -2.311 9.218 1.00 94.44 115 LYS A C 1
ATOM 954 O O . LYS A 1 115 ? 9.381 -1.947 8.762 1.00 94.44 115 LYS A O 1
ATOM 959 N N . GLN A 1 116 ? 8.026 -3.593 9.457 1.00 93.94 116 GLN A N 1
ATOM 960 C CA . GLN A 1 116 ? 9.034 -4.641 9.301 1.00 93.94 116 GLN A CA 1
ATOM 961 C C . GLN A 1 116 ? 9.540 -4.755 7.858 1.00 93.94 116 GLN A C 1
ATOM 963 O O . GLN A 1 116 ? 10.736 -4.942 7.630 1.00 93.94 116 GLN A O 1
ATOM 968 N N . GLN A 1 117 ? 8.655 -4.640 6.863 1.00 94.81 117 GLN A N 1
ATOM 969 C CA . GLN A 1 117 ? 9.070 -4.673 5.461 1.00 94.81 117 GLN A CA 1
ATOM 970 C C . GLN A 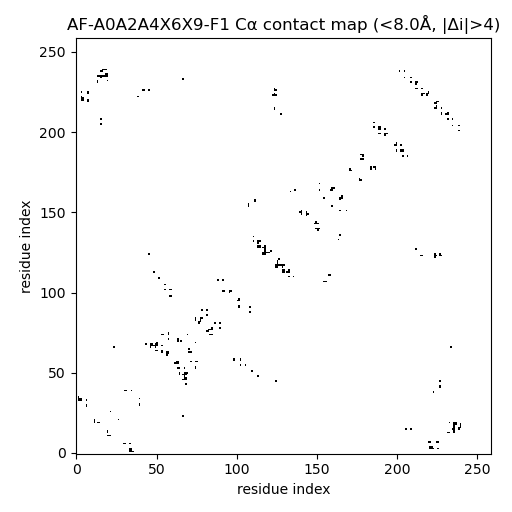1 117 ? 9.908 -3.447 5.085 1.00 94.81 117 GLN A C 1
ATOM 972 O O . GLN A 1 117 ? 10.853 -3.576 4.303 1.00 94.81 117 GLN A O 1
ATOM 977 N N . ALA A 1 118 ? 9.618 -2.274 5.649 1.00 95.62 118 ALA A N 1
ATOM 978 C CA . ALA A 1 118 ? 10.428 -1.079 5.438 1.00 95.62 118 ALA A CA 1
ATOM 979 C C . ALA A 1 118 ? 11.875 -1.269 5.929 1.00 95.62 118 ALA A C 1
ATOM 981 O O . ALA A 1 118 ? 12.806 -0.844 5.245 1.00 95.62 118 ALA A O 1
ATOM 982 N N . GLU A 1 119 ? 12.063 -1.948 7.064 1.00 95.06 119 GLU A N 1
ATOM 983 C CA . GLU A 1 119 ? 13.372 -2.227 7.678 1.00 95.06 119 GLU A CA 1
ATOM 984 C C . GLU A 1 119 ? 14.140 -3.363 6.981 1.00 95.06 119 GLU A C 1
ATOM 986 O O . GLU A 1 119 ? 15.358 -3.297 6.823 1.00 95.06 119 GLU A O 1
ATOM 991 N N . LYS A 1 120 ? 13.433 -4.413 6.538 1.00 95.06 120 LYS A N 1
ATOM 992 C CA . LYS A 1 120 ? 14.027 -5.610 5.909 1.00 95.06 120 LYS A CA 1
ATOM 993 C C . LYS A 1 120 ? 14.352 -5.422 4.420 1.00 95.06 120 LYS A C 1
ATOM 995 O O . LYS A 1 120 ? 14.990 -6.286 3.812 1.00 95.06 120 LYS A O 1
ATOM 1000 N N . THR A 1 121 ? 13.880 -4.344 3.792 1.00 95.56 121 THR A N 1
ATOM 1001 C CA . THR A 1 121 ? 14.056 -4.102 2.353 1.00 95.56 121 THR A CA 1
ATOM 1002 C C . THR A 1 121 ? 14.918 -2.874 2.071 1.00 95.56 121 THR A C 1
ATOM 1004 O O . THR A 1 121 ? 15.327 -2.150 2.968 1.00 95.56 121 THR A O 1
ATOM 1007 N N . VAL A 1 122 ? 15.249 -2.657 0.796 1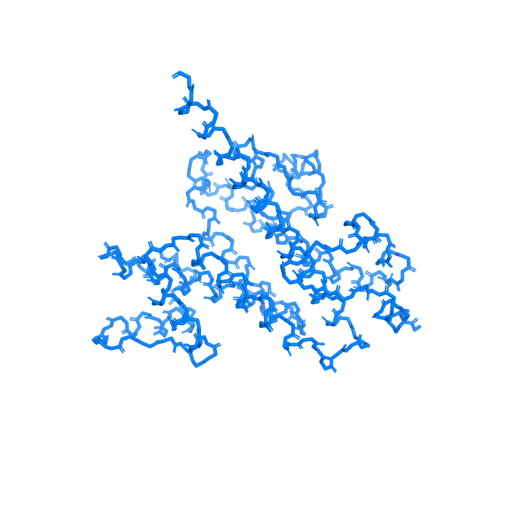.00 95.81 122 VAL A N 1
ATOM 1008 C CA . VAL A 1 122 ? 16.085 -1.541 0.327 1.00 95.81 122 VAL A CA 1
ATOM 1009 C C . VAL A 1 122 ? 15.486 -0.921 -0.934 1.00 95.81 122 VAL A C 1
ATOM 1011 O O . VAL A 1 122 ? 14.613 -1.527 -1.569 1.00 95.81 122 VAL A O 1
ATOM 1014 N N . GLY A 1 123 ? 15.976 0.264 -1.309 1.00 96.44 123 GLY A N 1
ATOM 1015 C CA . GLY A 1 123 ? 15.547 0.981 -2.513 1.00 96.44 123 GLY A CA 1
ATOM 1016 C C . GLY A 1 123 ? 14.066 1.349 -2.458 1.00 96.44 123 GLY A C 1
ATOM 1017 O O . GLY A 1 123 ? 13.543 1.701 -1.395 1.00 96.44 123 GLY A O 1
ATOM 1018 N N . PHE A 1 124 ? 13.374 1.209 -3.589 1.00 97.69 124 PHE A N 1
ATOM 1019 C CA . PHE A 1 124 ? 11.963 1.569 -3.708 1.00 97.69 124 PHE A CA 1
ATOM 1020 C C . PHE A 1 124 ? 11.056 0.846 -2.709 1.00 97.69 124 PHE A C 1
ATOM 1022 O O . PHE A 1 124 ? 10.123 1.450 -2.197 1.00 97.69 124 PHE A O 1
ATOM 1029 N N . ARG A 1 125 ? 11.315 -0.430 -2.394 1.00 96.88 125 ARG A N 1
ATOM 1030 C CA . ARG A 1 125 ? 10.456 -1.193 -1.467 1.00 96.88 125 ARG A CA 1
ATOM 1031 C C . ARG A 1 125 ? 10.490 -0.619 -0.058 1.00 96.88 125 ARG A C 1
ATOM 1033 O O . ARG A 1 125 ? 9.435 -0.417 0.530 1.00 96.88 125 ARG A O 1
ATOM 1040 N N . SER A 1 126 ? 11.687 -0.307 0.437 1.00 97.56 126 SER A N 1
ATOM 1041 C CA . SER A 1 126 ? 11.853 0.297 1.762 1.00 97.56 126 SER A CA 1
ATOM 1042 C C . SER A 1 126 ? 11.136 1.640 1.824 1.00 97.56 126 SER A C 1
ATOM 1044 O O . SER A 1 126 ? 10.317 1.861 2.714 1.00 97.56 126 SER A O 1
ATOM 1046 N N . PHE A 1 127 ? 11.348 2.478 0.802 1.00 97.62 127 PHE A N 1
ATOM 1047 C CA . PHE A 1 127 ? 10.632 3.741 0.641 1.00 97.62 127 PHE A CA 1
ATOM 1048 C C . PHE A 1 127 ? 9.110 3.548 0.635 1.00 97.62 127 PHE A C 1
ATOM 1050 O O . PHE A 1 127 ? 8.411 4.214 1.389 1.00 97.62 127 PHE A O 1
ATOM 1057 N N . TYR A 1 128 ? 8.593 2.638 -0.191 1.00 97.94 128 TYR A N 1
ATOM 1058 C CA . TYR A 1 128 ? 7.159 2.435 -0.359 1.00 97.94 128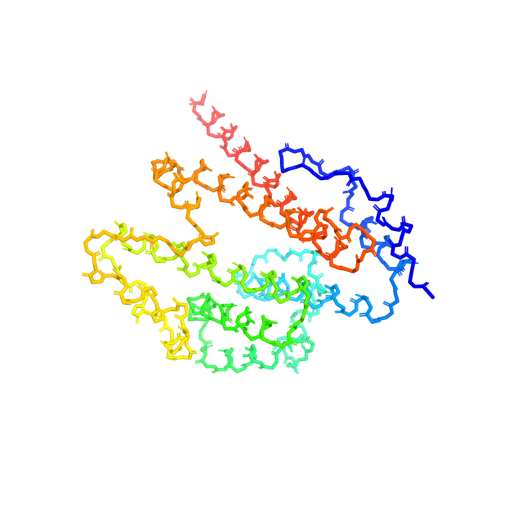 TYR A CA 1
ATOM 1059 C C . TYR A 1 128 ? 6.499 1.956 0.933 1.00 97.94 128 TYR A C 1
ATOM 1061 O O . TYR A 1 128 ? 5.492 2.524 1.346 1.00 97.94 128 TYR A O 1
ATOM 1069 N N . PHE A 1 129 ? 7.067 0.952 1.604 1.00 97.44 129 PHE A N 1
ATOM 1070 C CA . PHE A 1 129 ? 6.500 0.438 2.850 1.00 97.44 129 PHE A CA 1
ATOM 1071 C C . PHE A 1 129 ? 6.570 1.459 3.983 1.00 97.44 129 PHE A C 1
ATOM 1073 O O . PHE A 1 129 ? 5.578 1.634 4.691 1.00 97.44 129 PHE A O 1
ATOM 1080 N N . ARG A 1 130 ? 7.686 2.193 4.100 1.00 97.06 130 ARG A N 1
ATOM 1081 C CA . ARG A 1 130 ? 7.822 3.292 5.064 1.00 97.06 130 ARG A CA 1
ATOM 1082 C C . ARG A 1 130 ? 6.783 4.379 4.799 1.00 97.06 130 ARG A C 1
ATOM 1084 O O . ARG A 1 130 ? 6.050 4.754 5.706 1.00 97.06 130 ARG A O 1
ATOM 1091 N N . PHE A 1 131 ? 6.644 4.793 3.541 1.00 97.12 131 PHE A N 1
ATOM 1092 C CA . PHE A 1 131 ? 5.663 5.788 3.122 1.00 97.12 131 PHE A CA 1
ATOM 1093 C C . PHE A 1 131 ? 4.222 5.359 3.433 1.00 97.12 131 PHE A C 1
ATOM 1095 O O . PHE A 1 131 ? 3.452 6.156 3.964 1.00 97.12 131 PHE A O 1
ATOM 1102 N N . GLN A 1 132 ? 3.845 4.109 3.142 1.00 96.50 132 GLN A N 1
ATOM 1103 C CA . GLN A 1 132 ? 2.505 3.592 3.456 1.00 96.50 132 GLN A CA 1
ATOM 1104 C C . GLN A 1 132 ? 2.252 3.533 4.968 1.00 96.50 132 GLN A C 1
ATOM 1106 O O . GLN A 1 132 ? 1.165 3.903 5.413 1.00 96.50 132 GLN A O 1
ATOM 1111 N N . PHE A 1 133 ? 3.243 3.093 5.750 1.00 95.50 133 PHE A N 1
ATOM 1112 C CA . PHE A 1 133 ? 3.170 3.064 7.211 1.00 95.50 133 PHE A CA 1
ATOM 1113 C C . PHE A 1 133 ? 2.931 4.467 7.781 1.00 95.50 133 PHE A C 1
ATOM 1115 O O . PHE A 1 133 ? 1.922 4.705 8.447 1.00 95.50 133 PHE A O 1
ATOM 1122 N N . GLU A 1 134 ? 3.819 5.410 7.461 1.00 94.75 134 GLU A N 1
ATOM 1123 C CA . GLU A 1 134 ? 3.765 6.786 7.960 1.00 94.75 134 GLU A CA 1
ATOM 1124 C C . GLU A 1 134 ? 2.466 7.477 7.549 1.00 94.75 134 GLU A C 1
ATOM 1126 O O . GLU A 1 134 ? 1.796 8.086 8.383 1.00 94.75 134 GLU A O 1
ATOM 1131 N N . LEU A 1 135 ? 2.055 7.325 6.284 1.00 94.81 135 LEU A N 1
ATOM 1132 C CA . LEU A 1 135 ? 0.816 7.905 5.778 1.00 94.81 135 LEU A CA 1
ATOM 1133 C C . LEU A 1 135 ? -0.409 7.371 6.532 1.00 94.81 135 LEU A C 1
ATOM 1135 O O . LEU A 1 135 ? -1.271 8.157 6.926 1.00 94.81 135 LEU A O 1
ATOM 1139 N N . LYS A 1 136 ? -0.502 6.053 6.753 1.00 92.62 136 LYS A N 1
ATOM 1140 C CA . LYS A 1 136 ? -1.625 5.449 7.489 1.00 92.62 136 LYS A CA 1
ATOM 1141 C C . LYS A 1 136 ? -1.683 5.949 8.930 1.00 92.62 136 LYS A C 1
ATOM 1143 O O . LYS A 1 136 ? -2.756 6.361 9.372 1.00 92.62 136 LYS A O 1
ATOM 1148 N N . VAL A 1 137 ? -0.550 5.960 9.635 1.00 90.56 137 VAL A N 1
ATOM 1149 C CA . VAL A 1 137 ? -0.459 6.458 11.019 1.00 90.56 137 VAL A CA 1
ATOM 1150 C C . VAL A 1 137 ? -0.860 7.932 11.087 1.00 90.56 137 VAL A C 1
ATOM 1152 O O . VAL A 1 137 ? -1.679 8.320 11.920 1.00 90.56 137 VAL A O 1
ATOM 1155 N N . LEU A 1 138 ? -0.349 8.752 10.170 1.00 90.38 138 LEU A N 1
ATOM 1156 C CA . LEU A 1 138 ? -0.608 10.187 10.133 1.00 90.38 138 LEU A CA 1
ATOM 1157 C C . LEU A 1 138 ? -2.076 10.511 9.828 1.00 90.38 138 LEU A C 1
ATOM 1159 O O . LEU A 1 138 ? -2.668 11.368 10.484 1.00 90.38 138 LEU A O 1
ATOM 1163 N N . LEU A 1 139 ? -2.695 9.803 8.878 1.00 89.69 139 LEU A N 1
ATOM 1164 C CA . LEU A 1 139 ? -4.120 9.954 8.570 1.00 89.69 139 LEU A CA 1
ATOM 1165 C C . LEU A 1 139 ? -5.012 9.475 9.721 1.00 89.69 139 LEU A C 1
ATOM 1167 O O . LEU A 1 139 ? -6.036 10.101 10.005 1.00 89.69 139 LEU A O 1
ATOM 1171 N N . ALA A 1 140 ? -4.639 8.383 10.391 1.00 87.12 140 ALA A N 1
ATOM 1172 C CA . ALA A 1 140 ? -5.347 7.893 11.569 1.00 87.12 140 ALA A CA 1
ATOM 1173 C C . ALA A 1 140 ? -5.286 8.918 12.713 1.00 87.12 140 ALA A C 1
ATOM 1175 O O . ALA A 1 140 ? -6.314 9.245 13.307 1.00 87.12 140 ALA A O 1
ATOM 1176 N N . HIS A 1 141 ? -4.110 9.501 12.949 1.00 85.12 141 HIS A N 1
ATOM 1177 C CA . HIS A 1 141 ? -3.924 10.561 13.931 1.00 85.12 141 HIS A CA 1
ATOM 1178 C C . HIS A 1 141 ? -4.708 11.839 13.583 1.00 85.12 141 HIS A C 1
ATOM 1180 O O . HIS A 1 141 ? -5.397 12.383 14.444 1.00 85.12 141 HIS A O 1
ATOM 1186 N N . TRP A 1 142 ? -4.684 12.283 12.318 1.00 84.81 142 TRP A N 1
ATOM 1187 C CA . TRP A 1 142 ? -5.490 13.422 11.850 1.00 84.81 142 TRP A CA 1
ATOM 1188 C C . TRP A 1 142 ? -6.972 13.241 12.164 1.00 84.81 142 TRP A C 1
ATOM 1190 O O . TRP A 1 142 ? -7.614 14.135 12.719 1.00 84.81 142 TRP A O 1
ATOM 1200 N N . ARG A 1 143 ? -7.515 12.064 11.840 1.00 85.31 143 ARG A N 1
ATOM 1201 C CA . ARG A 1 143 ? -8.918 11.738 12.110 1.00 85.31 143 ARG A CA 1
ATOM 1202 C C . ARG A 1 143 ? -9.213 11.698 13.604 1.00 85.31 143 ARG A C 1
ATOM 1204 O O . ARG A 1 143 ? -10.256 12.198 14.012 1.00 85.31 143 ARG A O 1
ATOM 1211 N N . SER A 1 144 ? -8.294 11.180 14.416 1.00 82.00 144 SER A N 1
ATOM 1212 C CA . SER A 1 144 ? -8.488 11.117 15.865 1.00 82.00 144 SER A CA 1
ATOM 1213 C C . SER A 1 144 ? -8.580 12.507 16.491 1.00 82.00 144 SER A C 1
ATOM 1215 O O . SER A 1 144 ? -9.525 12.780 17.227 1.00 82.00 144 SER A O 1
ATOM 1217 N N . ILE A 1 145 ? -7.680 13.425 16.113 1.00 80.62 145 ILE A N 1
ATOM 1218 C CA . ILE A 1 145 ? -7.719 14.825 16.566 1.00 80.62 145 ILE A CA 1
ATOM 1219 C C . ILE A 1 145 ? -9.079 15.457 16.247 1.00 80.62 145 ILE A C 1
ATOM 1221 O O . ILE A 1 145 ? -9.653 16.148 17.087 1.00 80.62 145 ILE A O 1
ATOM 1225 N N . LYS A 1 146 ? -9.617 15.202 15.050 1.00 80.38 146 LYS A N 1
ATOM 1226 C CA . LYS A 1 146 ? -10.925 15.720 14.621 1.00 80.38 146 LYS A CA 1
ATOM 1227 C C . LYS A 1 146 ? -12.098 15.119 15.394 1.00 80.38 146 LYS A C 1
ATOM 1229 O O . LYS A 1 146 ? -13.075 15.822 15.631 1.00 80.38 146 LYS A O 1
ATOM 1234 N N . MET A 1 147 ? -12.004 13.848 15.777 1.00 80.62 147 MET A N 1
ATOM 1235 C CA . MET A 1 147 ? -13.034 13.144 16.549 1.00 80.62 147 MET A CA 1
ATOM 1236 C C . MET A 1 147 ? -12.949 13.420 18.058 1.00 80.62 147 MET A C 1
ATOM 1238 O O . MET A 1 147 ? -13.863 13.059 18.789 1.00 80.62 147 MET A O 1
ATOM 1242 N N . GLY A 1 148 ? -11.888 14.086 18.526 1.00 75.06 148 GLY A N 1
ATOM 1243 C CA . GLY A 1 148 ? -11.626 14.264 19.956 1.00 75.06 148 GLY A CA 1
ATOM 1244 C C . GLY A 1 148 ? -11.086 13.002 20.638 1.00 75.06 148 GLY A C 1
ATOM 1245 O O . GLY A 1 148 ? -10.975 12.980 21.861 1.00 75.06 148 GLY A O 1
ATOM 1246 N N . ASP A 1 149 ? -10.714 11.989 19.853 1.00 73.31 149 ASP A N 1
ATOM 1247 C CA . ASP A 1 149 ? -10.193 10.707 20.318 1.00 73.31 149 ASP A CA 1
ATOM 1248 C C . ASP A 1 149 ? -8.670 10.620 20.148 1.00 73.31 149 ASP A C 1
ATOM 1250 O O . ASP A 1 149 ? -8.042 11.304 19.330 1.00 73.31 149 ASP A O 1
ATOM 1254 N N . SER A 1 150 ? -8.049 9.719 20.906 1.00 67.00 150 SER A N 1
ATOM 1255 C CA . SER A 1 150 ? -6.619 9.438 20.808 1.00 67.00 150 SER A CA 1
ATOM 1256 C C . SER A 1 150 ? -6.365 8.082 20.162 1.00 67.00 150 SER A C 1
ATOM 1258 O O . SER A 1 150 ? -6.185 7.077 20.839 1.00 67.00 150 SER A O 1
ATOM 1260 N N . VAL A 1 151 ? -6.299 8.038 18.830 1.00 66.75 151 VAL A N 1
ATOM 1261 C CA . VAL A 1 151 ? -5.947 6.791 18.120 1.00 66.75 151 VAL A CA 1
ATOM 1262 C C . VAL A 1 151 ? -4.494 6.387 18.396 1.00 66.75 151 VAL A C 1
ATOM 1264 O O . VAL A 1 151 ? -4.162 5.210 18.345 1.00 66.75 151 VAL A O 1
ATOM 1267 N N . LEU A 1 152 ? -3.625 7.336 18.767 1.00 68.12 152 LEU A N 1
ATOM 1268 C CA . LEU A 1 152 ? -2.245 7.032 19.162 1.00 68.12 152 LEU A CA 1
ATOM 1269 C C . LEU A 1 152 ? -2.143 6.296 20.508 1.00 68.12 152 LEU A C 1
ATOM 1271 O O . LEU A 1 152 ? -1.105 5.699 20.778 1.00 68.12 152 LEU A O 1
ATOM 1275 N N . GLU A 1 153 ? -3.188 6.323 21.341 1.00 65.56 153 GLU A N 1
ATOM 1276 C CA . GLU A 1 153 ? -3.266 5.522 22.575 1.00 65.56 153 GLU A CA 1
ATOM 1277 C C . GLU A 1 153 ? -3.719 4.081 22.305 1.00 65.56 153 GLU A C 1
ATOM 1279 O O . GLU A 1 153 ? -3.488 3.212 23.136 1.00 65.56 153 GLU A O 1
ATOM 1284 N N . SER A 1 154 ? -4.319 3.804 21.140 1.00 67.19 154 SER A N 1
ATOM 1285 C CA . SER A 1 154 ? -4.686 2.447 20.714 1.00 67.19 154 SER A CA 1
ATOM 1286 C C . SER A 1 154 ? -3.676 1.818 19.751 1.00 67.19 154 SER A C 1
ATOM 1288 O O . SER A 1 154 ? -3.933 0.755 19.190 1.00 67.19 154 SER A O 1
ATOM 1290 N N . VAL A 1 155 ? -2.550 2.488 19.510 1.00 72.75 155 VAL A N 1
ATOM 1291 C CA . VAL A 1 155 ? -1.409 1.911 18.800 1.00 72.75 155 VAL A CA 1
ATOM 1292 C C . VAL A 1 155 ? -0.796 0.854 19.721 1.00 72.75 155 VAL A C 1
ATOM 1294 O O . VAL A 1 155 ? -0.433 1.177 20.847 1.00 72.75 155 VAL A O 1
ATOM 1297 N N . GLY A 1 156 ? -0.733 -0.403 19.269 1.00 75.62 156 GLY A N 1
ATOM 1298 C CA . GLY A 1 156 ? -0.207 -1.515 20.070 1.00 75.62 156 GLY A CA 1
ATOM 1299 C C . GLY A 1 156 ? 1.209 -1.260 20.594 1.00 75.62 156 GLY A C 1
ATOM 1300 O O . GLY A 1 156 ? 1.969 -0.493 19.998 1.00 75.62 156 GLY A O 1
ATOM 1301 N N . SER A 1 157 ? 1.559 -1.921 21.701 1.00 78.88 157 SER A N 1
ATOM 1302 C CA . SER A 1 157 ? 2.843 -1.771 22.410 1.00 78.88 157 SER A CA 1
ATOM 1303 C C . SER A 1 157 ? 4.079 -1.885 21.508 1.00 78.88 157 SER A C 1
ATOM 1305 O O . SER A 1 157 ? 5.076 -1.199 21.702 1.00 78.88 157 SER A O 1
ATOM 1307 N N . GLU A 1 158 ? 3.987 -2.694 20.459 1.00 79.56 158 GLU A N 1
ATOM 1308 C CA . GLU A 1 158 ? 5.032 -2.985 19.479 1.00 79.56 158 GLU A CA 1
ATOM 1309 C C . GLU A 1 158 ? 5.401 -1.774 18.603 1.00 79.56 158 GLU A C 1
ATOM 1311 O O . GLU A 1 158 ? 6.439 -1.751 17.934 1.00 79.56 158 GLU A O 1
ATOM 1316 N N . LEU A 1 159 ? 4.529 -0.768 18.574 1.00 84.19 159 LEU A N 1
ATOM 1317 C CA . LEU A 1 159 ? 4.678 0.459 17.803 1.00 84.19 159 LEU A CA 1
ATOM 1318 C C . LEU A 1 159 ? 4.897 1.691 18.699 1.00 84.19 159 LEU A C 1
ATOM 1320 O O . LEU A 1 159 ? 5.141 2.776 18.178 1.00 84.19 159 LEU A O 1
ATOM 1324 N N . GLU A 1 160 ? 4.834 1.557 20.026 1.00 80.62 160 GLU A N 1
ATOM 1325 C CA . GLU A 1 160 ? 4.947 2.702 20.940 1.00 80.62 160 GLU A CA 1
ATOM 1326 C C . GLU A 1 160 ? 6.328 3.348 20.956 1.00 80.62 160 GLU A C 1
ATOM 1328 O O . GLU A 1 160 ? 6.418 4.562 21.126 1.00 80.62 160 GLU A O 1
ATOM 1333 N N . GLU A 1 161 ? 7.374 2.549 20.760 1.00 81.56 161 GLU A N 1
ATOM 1334 C CA . GLU A 1 161 ? 8.769 3.002 20.714 1.00 81.56 161 GLU A CA 1
ATOM 1335 C C . GLU A 1 161 ? 9.199 3.452 19.313 1.00 81.56 161 GLU A C 1
ATOM 1337 O O . GLU A 1 161 ? 10.342 3.852 19.115 1.00 81.56 161 GLU A O 1
ATOM 1342 N N . GLU A 1 162 ? 8.310 3.386 18.320 1.00 85.75 162 GLU A N 1
ATOM 1343 C CA . GLU A 1 162 ? 8.648 3.826 16.973 1.00 85.75 162 GLU A CA 1
ATOM 1344 C C . GLU A 1 162 ? 8.853 5.341 16.946 1.00 85.75 162 GLU A C 1
ATOM 1346 O O . GLU A 1 162 ? 7.918 6.089 17.233 1.00 85.75 162 GLU A O 1
ATOM 1351 N N . ASP A 1 163 ? 10.037 5.798 16.525 1.00 84.81 163 ASP A N 1
ATOM 1352 C CA . ASP A 1 163 ? 10.422 7.218 16.507 1.00 84.81 163 ASP A CA 1
ATOM 1353 C C . ASP A 1 163 ? 9.347 8.117 15.883 1.00 84.81 163 ASP A C 1
ATOM 1355 O O . ASP A 1 163 ? 9.023 9.178 16.417 1.00 84.81 163 ASP A O 1
ATOM 1359 N N . PHE A 1 164 ? 8.736 7.672 14.781 1.00 85.56 164 PHE A N 1
ATOM 1360 C CA . PHE A 1 164 ? 7.658 8.401 14.115 1.00 85.56 164 PHE A CA 1
ATOM 1361 C C . PHE A 1 164 ? 6.414 8.553 15.004 1.00 85.56 164 PHE A C 1
ATOM 1363 O O . PHE A 1 164 ? 5.816 9.625 15.071 1.00 85.56 164 PHE A O 1
ATOM 1370 N N . ILE A 1 165 ? 6.027 7.502 15.728 1.00 85.62 165 ILE A N 1
ATOM 1371 C CA . ILE A 1 165 ? 4.873 7.520 16.636 1.00 85.62 165 ILE A CA 1
ATOM 1372 C C . ILE A 1 165 ? 5.188 8.309 17.903 1.00 85.62 165 ILE A C 1
ATOM 1374 O O . ILE A 1 165 ? 4.352 9.103 18.334 1.00 85.62 165 ILE A O 1
ATOM 1378 N N . VAL A 1 166 ? 6.386 8.151 18.469 1.00 83.50 166 VAL A N 1
ATOM 1379 C CA . VAL A 1 166 ? 6.869 8.949 19.605 1.00 83.50 166 VAL A CA 1
ATOM 1380 C C . VAL A 1 166 ? 6.846 10.433 19.248 1.00 83.50 166 VAL A C 1
ATOM 1382 O O . VAL A 1 166 ? 6.316 11.247 20.007 1.00 83.50 166 VAL A O 1
ATOM 1385 N N . HIS A 1 167 ? 7.342 10.781 18.060 1.00 82.56 167 HIS A N 1
ATOM 1386 C CA . HIS A 1 167 ? 7.308 12.140 17.540 1.00 82.56 167 HIS A CA 1
ATOM 1387 C C . HIS A 1 167 ? 5.869 12.666 17.441 1.00 82.56 167 HIS A C 1
ATOM 1389 O O . HIS A 1 167 ? 5.575 13.740 17.965 1.00 82.56 167 HIS A O 1
ATOM 1395 N N . LEU A 1 168 ? 4.942 11.895 16.860 1.00 80.56 168 LEU A N 1
ATOM 1396 C CA . LEU A 1 168 ? 3.531 12.289 16.775 1.00 80.56 168 LEU A CA 1
ATOM 1397 C C . LEU A 1 168 ? 2.866 12.443 18.155 1.00 80.56 168 LEU A C 1
ATOM 1399 O O . LEU A 1 168 ? 2.137 13.414 18.371 1.00 80.56 168 LEU A O 1
ATOM 1403 N N . LYS A 1 169 ? 3.142 11.539 19.108 1.00 78.12 169 LYS A N 1
ATOM 1404 C CA . LYS A 1 169 ? 2.638 11.619 20.492 1.00 78.12 169 LYS A CA 1
ATOM 1405 C C . LYS A 1 169 ? 3.131 12.897 21.184 1.00 78.12 169 LYS A C 1
ATOM 1407 O O . LYS A 1 169 ? 2.321 13.608 21.773 1.00 78.12 169 LYS A O 1
ATOM 1412 N N . GLY A 1 170 ? 4.416 13.232 21.048 1.00 73.00 170 GLY A N 1
ATOM 1413 C CA . GLY A 1 170 ? 5.006 14.439 21.642 1.00 73.00 170 GLY A CA 1
ATOM 1414 C C . GLY A 1 170 ? 4.443 15.755 21.089 1.00 73.00 170 GLY A C 1
ATOM 1415 O O . GLY A 1 170 ? 4.425 16.765 21.791 1.00 73.00 170 GLY A O 1
ATOM 1416 N N . ILE A 1 171 ? 3.935 15.764 19.851 1.00 67.00 171 ILE A N 1
ATOM 1417 C CA . ILE A 1 171 ? 3.350 16.972 19.245 1.00 67.00 171 ILE A CA 1
ATOM 1418 C C . ILE A 1 171 ? 1.891 17.190 19.681 1.00 67.00 171 ILE A C 1
ATOM 1420 O O . ILE A 1 171 ? 1.448 18.337 19.717 1.00 67.00 171 ILE A O 1
ATOM 1424 N N . LYS A 1 172 ? 1.146 16.147 20.084 1.00 61.28 172 LYS A N 1
ATOM 1425 C CA . LYS A 1 172 ? -0.240 16.276 20.596 1.00 61.28 172 LYS A CA 1
ATOM 1426 C C . LYS A 1 172 ? -0.346 17.263 21.771 1.00 61.28 172 LYS A C 1
ATOM 1428 O O . LYS A 1 172 ? -1.380 17.903 21.951 1.00 61.28 172 LYS A O 1
ATOM 1433 N N . GLU A 1 173 ? 0.723 17.416 22.550 1.00 56.91 173 GLU A N 1
ATOM 1434 C CA . GLU A 1 173 ? 0.799 18.354 23.678 1.00 56.91 173 GLU A CA 1
ATOM 1435 C C . GLU A 1 173 ? 0.947 19.828 23.243 1.00 56.91 173 GLU A C 1
ATOM 1437 O O . GLU A 1 173 ? 0.741 20.746 24.042 1.00 56.91 173 GLU A O 1
ATOM 1442 N N . GLN A 1 174 ? 1.263 20.090 21.970 1.00 59.25 174 GLN A N 1
ATOM 1443 C CA . GLN A 1 174 ? 1.440 21.432 21.422 1.00 59.25 174 GLN A CA 1
ATOM 1444 C C . GLN A 1 174 ? 0.146 21.929 20.762 1.00 59.25 174 GLN A C 1
ATOM 1446 O O . GLN A 1 174 ? -0.401 21.306 19.857 1.00 59.25 174 GLN A O 1
ATOM 1451 N N . LYS A 1 175 ? -0.324 23.122 21.158 1.00 55.84 175 LYS A N 1
ATOM 1452 C CA . LYS A 1 175 ? -1.546 23.754 20.608 1.00 55.84 175 LYS A CA 1
ATOM 1453 C C . LYS A 1 175 ? -1.520 23.969 19.085 1.00 55.84 175 LYS A C 1
ATOM 1455 O O . LYS A 1 175 ? -2.578 24.131 18.486 1.00 55.84 175 LYS A O 1
ATOM 1460 N N . ASN A 1 176 ? -0.335 23.970 18.476 1.00 61.09 176 ASN A N 1
ATOM 1461 C CA . ASN A 1 176 ? -0.130 24.143 17.043 1.00 61.09 176 ASN A CA 1
ATOM 1462 C C . ASN A 1 176 ? 0.512 22.875 16.479 1.00 61.09 176 ASN A C 1
ATOM 1464 O O . ASN A 1 176 ? 1.729 22.774 16.365 1.00 61.09 176 ASN A O 1
ATOM 1468 N N . TRP A 1 177 ? -0.314 21.888 16.158 1.00 68.69 177 TRP A N 1
ATOM 1469 C CA . TRP A 1 177 ? 0.153 20.653 15.545 1.00 68.69 177 TRP A CA 1
ATOM 1470 C C . TRP A 1 177 ? 0.685 20.898 14.126 1.00 68.69 177 TRP A C 1
ATOM 1472 O O . TRP A 1 177 ? 0.020 21.540 13.307 1.00 68.69 177 TRP A O 1
ATOM 1482 N N . HIS A 1 178 ? 1.857 20.349 13.812 1.00 71.06 178 HIS A N 1
ATOM 1483 C CA . HIS A 1 178 ? 2.458 20.365 12.479 1.00 71.06 178 HIS A CA 1
ATOM 1484 C C . HIS A 1 178 ? 2.784 18.941 12.029 1.00 71.06 178 HIS A C 1
ATOM 1486 O O . HIS A 1 178 ? 3.145 18.093 12.841 1.00 71.06 178 HIS A O 1
ATOM 1492 N N . PHE A 1 179 ? 2.628 18.681 10.731 1.00 82.38 179 PHE A N 1
ATOM 1493 C CA . PHE A 1 179 ? 3.057 17.413 10.143 1.00 82.38 179 PHE A CA 1
ATOM 1494 C C . PHE A 1 179 ? 4.585 17.410 10.049 1.00 82.38 179 PHE A C 1
ATOM 1496 O O . PHE A 1 179 ? 5.163 18.494 9.902 1.00 82.38 179 PHE A O 1
ATOM 1503 N N . PRO A 1 180 ? 5.225 16.226 10.064 1.00 82.69 180 PRO A N 1
ATOM 1504 C CA . PRO A 1 180 ? 6.620 16.096 9.662 1.00 82.69 180 PRO A CA 1
ATOM 1505 C C . PRO A 1 180 ? 6.866 16.786 8.317 1.00 82.69 180 PRO A C 1
ATOM 1507 O O . PRO A 1 180 ? 5.958 16.872 7.479 1.00 82.69 180 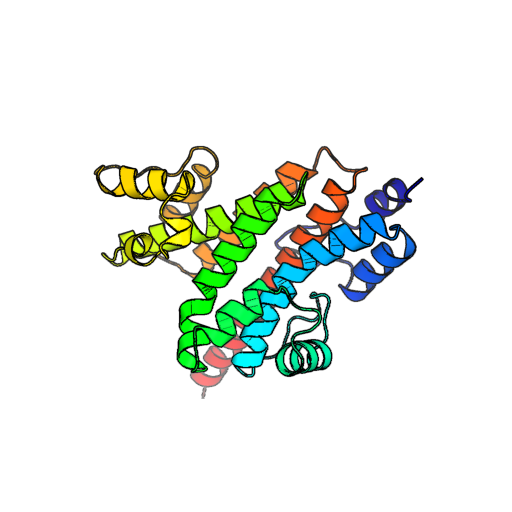PRO A O 1
ATOM 1510 N N . GLU A 1 181 ? 8.076 17.304 8.111 1.00 81.44 181 GLU A N 1
ATOM 1511 C CA . GLU A 1 181 ? 8.398 18.151 6.958 1.00 81.44 181 GLU A CA 1
ATOM 1512 C C . GLU A 1 181 ? 8.070 17.453 5.632 1.00 81.44 181 GLU A C 1
ATOM 1514 O O . GLU A 1 181 ? 7.450 18.052 4.743 1.00 81.44 181 GLU A O 1
ATOM 1519 N N . GLU A 1 182 ? 8.369 16.156 5.535 1.00 84.50 182 GLU A N 1
ATOM 1520 C CA . GLU A 1 182 ? 8.099 15.342 4.355 1.00 84.50 182 GLU A CA 1
ATOM 1521 C C . GLU A 1 182 ? 6.597 15.165 4.038 1.00 84.50 182 GLU A C 1
ATOM 1523 O O . GLU A 1 182 ? 6.238 14.874 2.890 1.00 84.50 182 GLU A O 1
ATOM 1528 N N . PHE A 1 183 ? 5.717 15.428 5.012 1.00 88.50 183 PHE A N 1
ATOM 1529 C CA . PHE A 1 183 ? 4.255 15.421 4.884 1.00 88.50 183 PHE A CA 1
ATOM 1530 C C . PHE A 1 183 ? 3.617 16.812 5.013 1.00 88.50 183 PHE A C 1
ATOM 1532 O O . PHE A 1 183 ? 2.391 16.927 5.014 1.00 88.50 183 PHE A O 1
ATOM 1539 N N . SER A 1 184 ? 4.399 17.890 5.069 1.00 82.56 184 SER A N 1
ATOM 1540 C CA . SER A 1 184 ? 3.882 19.262 5.208 1.00 82.56 184 SER A CA 1
ATOM 1541 C C . SER A 1 184 ? 2.800 19.613 4.172 1.00 82.56 184 SER A C 1
ATOM 1543 O O . SER A 1 184 ? 1.760 20.178 4.520 1.00 82.56 184 SER A O 1
ATOM 1545 N N . GLY A 1 185 ? 2.988 19.197 2.914 1.00 88.06 185 GLY A N 1
ATOM 1546 C CA . GLY A 1 185 ? 2.004 19.378 1.843 1.00 88.06 185 GLY A CA 1
ATOM 1547 C C . GLY A 1 185 ? 0.687 18.620 2.059 1.00 88.06 185 GLY A C 1
ATOM 1548 O O . GLY A 1 185 ? -0.364 19.086 1.621 1.00 88.06 185 GLY A O 1
ATOM 1549 N N . LEU A 1 186 ? 0.712 17.490 2.773 1.00 91.62 186 LEU A N 1
ATOM 1550 C CA . LEU A 1 186 ? -0.482 16.691 3.055 1.00 91.62 186 LEU A CA 1
ATOM 1551 C C . LEU A 1 186 ? -1.422 17.406 4.032 1.00 91.62 186 LEU A C 1
ATOM 1553 O O . LEU A 1 186 ? -2.633 17.370 3.835 1.00 91.62 186 LEU A O 1
ATOM 1557 N N . LYS A 1 187 ? -0.897 18.108 5.043 1.00 87.88 187 LYS A N 1
ATOM 1558 C CA . LYS A 1 187 ? -1.735 18.853 5.999 1.00 87.88 187 LYS A CA 1
ATOM 1559 C C . LYS A 1 187 ? -2.619 19.883 5.293 1.00 87.88 187 LYS A C 1
ATOM 1561 O O . LYS A 1 187 ? -3.828 19.908 5.503 1.00 87.88 187 LYS A O 1
ATOM 1566 N N . ALA A 1 188 ? -2.018 20.686 4.415 1.00 88.94 188 ALA A N 1
ATOM 1567 C CA . ALA A 1 188 ? -2.737 21.706 3.653 1.00 88.94 188 ALA A CA 1
ATOM 1568 C C . ALA A 1 188 ? -3.824 21.094 2.753 1.00 88.94 188 ALA A C 1
ATOM 1570 O O . ALA A 1 188 ? -4.900 21.672 2.593 1.00 88.94 188 ALA A O 1
ATOM 1571 N N . ILE A 1 189 ? -3.557 19.910 2.188 1.00 92.12 189 ILE A N 1
ATOM 1572 C CA . ILE A 1 189 ? -4.543 19.140 1.426 1.00 92.12 189 ILE A CA 1
ATOM 1573 C C . ILE A 1 189 ? -5.720 18.746 2.325 1.00 92.12 189 ILE A C 1
ATOM 1575 O O . ILE A 1 189 ? -6.860 19.068 1.998 1.00 92.12 189 ILE A O 1
ATOM 1579 N N . LEU A 1 190 ? -5.444 18.109 3.467 1.00 90.81 190 LEU A N 1
ATOM 1580 C CA . LEU A 1 190 ? -6.473 17.604 4.380 1.00 90.81 190 LEU A CA 1
ATOM 1581 C C . LEU A 1 190 ? -7.358 18.719 4.941 1.00 90.81 190 LEU A C 1
ATOM 1583 O O . LEU A 1 190 ? -8.570 18.543 5.016 1.00 90.81 190 LEU A O 1
ATOM 1587 N N . GLU A 1 191 ? -6.774 19.867 5.291 1.00 89.50 191 GLU A N 1
ATOM 1588 C CA . GLU A 1 191 ? -7.510 21.045 5.764 1.00 89.50 191 GLU A CA 1
ATOM 1589 C C . GLU A 1 191 ? -8.436 21.620 4.689 1.00 89.50 191 GLU A C 1
ATOM 1591 O O . GLU A 1 191 ? -9.570 22.002 4.982 1.00 89.50 191 GLU A O 1
ATOM 1596 N N . LYS A 1 192 ? -7.975 21.665 3.433 1.00 91.69 192 LYS A N 1
ATOM 1597 C CA . LYS A 1 192 ? -8.754 22.200 2.312 1.00 91.69 192 LYS A CA 1
ATOM 1598 C C . LYS A 1 192 ? -9.945 21.311 1.958 1.00 91.69 192 LYS A C 1
ATOM 1600 O O . LYS A 1 192 ? -10.992 21.833 1.583 1.00 91.69 192 LYS A O 1
ATOM 1605 N N . THR A 1 193 ? -9.791 19.995 2.075 1.00 90.44 193 THR A N 1
ATOM 1606 C CA . THR A 1 193 ? -10.807 19.007 1.682 1.00 90.44 193 THR A CA 1
ATOM 1607 C C . THR A 1 193 ? -11.589 18.435 2.869 1.00 90.44 193 THR A C 1
ATOM 1609 O O . THR A 1 193 ? -12.351 17.492 2.700 1.00 90.44 193 THR A O 1
ATOM 1612 N N . ASP A 1 194 ? -11.424 18.983 4.078 1.00 85.12 194 ASP A N 1
ATOM 1613 C CA . ASP A 1 194 ? -11.964 18.438 5.341 1.00 85.12 194 ASP A CA 1
ATOM 1614 C C . ASP A 1 194 ? -13.486 18.215 5.326 1.00 85.12 194 ASP A C 1
ATOM 1616 O O . ASP A 1 194 ? -14.007 17.347 6.017 1.00 85.12 194 ASP A O 1
ATOM 1620 N N . LYS A 1 195 ? -14.212 18.997 4.520 1.00 86.00 195 LYS A N 1
ATOM 1621 C CA . LYS A 1 195 ? -15.679 18.962 4.443 1.00 86.00 195 LYS A CA 1
ATOM 1622 C C . LYS A 1 195 ? -16.230 17.937 3.456 1.00 86.00 195 LYS A C 1
ATOM 1624 O O . LYS A 1 195 ? -17.423 17.653 3.511 1.00 86.00 195 LYS A O 1
ATOM 1629 N N . ASN A 1 196 ? -15.403 17.428 2.546 1.00 87.81 196 ASN A N 1
ATOM 1630 C CA . ASN A 1 196 ? -15.835 16.516 1.498 1.00 87.81 196 ASN A CA 1
ATOM 1631 C C . ASN A 1 196 ? -14.931 15.269 1.499 1.00 87.81 196 ASN A C 1
ATOM 1633 O O . ASN A 1 196 ? -13.804 15.330 0.999 1.00 87.81 196 ASN A O 1
ATOM 1637 N N . PRO A 1 197 ? -15.410 14.134 2.047 1.00 86.50 197 PRO A N 1
ATOM 1638 C CA . PRO A 1 197 ? -14.644 12.892 2.101 1.00 86.50 197 PRO A CA 1
ATOM 1639 C C . PRO A 1 197 ? -14.153 12.405 0.735 1.00 86.50 197 PRO A C 1
ATOM 1641 O O . PRO A 1 197 ? -13.074 11.820 0.655 1.00 86.50 197 PRO A O 1
ATOM 1644 N N . GLU A 1 198 ? -14.909 12.659 -0.336 1.00 86.94 198 GLU A N 1
ATOM 1645 C CA . GLU A 1 198 ? -14.517 12.257 -1.688 1.00 86.94 198 GLU A CA 1
ATOM 1646 C C . GLU A 1 198 ? -13.355 13.105 -2.198 1.00 86.94 198 GLU A C 1
ATOM 1648 O O . GLU A 1 198 ? -12.336 12.558 -2.613 1.00 86.94 198 GLU A O 1
ATOM 1653 N N . GLU A 1 199 ? -13.455 14.433 -2.089 1.00 90.06 199 GLU A N 1
ATOM 1654 C CA . GLU A 1 199 ? -12.352 15.336 -2.442 1.00 90.06 199 GLU A CA 1
ATOM 1655 C C . GLU A 1 199 ? -11.103 15.043 -1.609 1.00 90.06 199 GLU A C 1
ATOM 1657 O O . GLU A 1 199 ? -9.986 15.093 -2.126 1.00 90.06 199 GLU A O 1
ATOM 1662 N N . GLN A 1 200 ? -11.279 14.706 -0.328 1.00 89.62 200 GLN A N 1
ATOM 1663 C CA . GLN A 1 200 ? -10.171 14.330 0.541 1.00 89.62 200 GLN A CA 1
ATOM 1664 C C . GLN A 1 200 ? -9.512 13.034 0.076 1.00 89.62 200 GLN A C 1
ATOM 1666 O O . GLN A 1 200 ? -8.286 12.980 -0.009 1.00 89.62 200 GLN A O 1
ATOM 1671 N N . TYR A 1 201 ? -10.301 12.012 -0.257 1.00 90.31 201 TYR A N 1
ATOM 1672 C CA . TYR A 1 201 ? -9.774 10.771 -0.812 1.00 90.31 201 TYR A CA 1
ATOM 1673 C C . TYR A 1 201 ? -9.006 11.028 -2.114 1.00 90.31 201 TYR A C 1
ATOM 1675 O O . TYR A 1 201 ? -7.849 10.626 -2.231 1.00 90.31 201 TYR A O 1
ATOM 1683 N N . GLU A 1 202 ? -9.597 11.760 -3.061 1.00 92.31 202 GLU A N 1
ATOM 1684 C CA . GLU A 1 202 ? -8.940 12.081 -4.331 1.00 92.31 202 GLU A CA 1
ATOM 1685 C C . GLU A 1 202 ? -7.623 12.831 -4.136 1.00 92.31 202 GLU A C 1
ATOM 1687 O O . GLU A 1 202 ? -6.636 12.554 -4.820 1.00 92.31 202 GLU A O 1
ATOM 1692 N N . ALA A 1 203 ? -7.596 13.782 -3.205 1.00 94.00 203 ALA A N 1
ATOM 1693 C CA . ALA A 1 203 ? -6.407 14.571 -2.947 1.00 94.00 203 ALA A CA 1
ATOM 1694 C C . ALA A 1 203 ? -5.310 13.756 -2.238 1.00 94.00 203 ALA A C 1
ATOM 1696 O O . ALA A 1 203 ? -4.127 13.959 -2.523 1.00 94.00 203 ALA A O 1
ATOM 1697 N N . ILE A 1 204 ? -5.677 12.795 -1.381 1.00 94.75 204 ILE A N 1
ATOM 1698 C CA . ILE A 1 204 ? -4.734 11.828 -0.798 1.00 94.75 204 ILE A CA 1
ATOM 1699 C C . ILE A 1 204 ? -4.163 10.910 -1.887 1.00 94.75 204 ILE A C 1
ATOM 1701 O O . ILE A 1 204 ? -2.951 10.695 -1.916 1.00 94.75 204 ILE A O 1
ATOM 1705 N N . GLU A 1 205 ? -4.987 10.400 -2.806 1.00 95.31 205 GLU A N 1
ATOM 1706 C CA . GLU A 1 205 ? -4.504 9.570 -3.920 1.00 95.31 205 GLU A CA 1
ATOM 1707 C C . GLU A 1 205 ? -3.588 10.362 -4.865 1.00 95.31 205 GLU A C 1
ATOM 1709 O O . GLU A 1 205 ? -2.530 9.866 -5.256 1.00 95.31 205 GLU A O 1
ATOM 1714 N N . ALA A 1 206 ? -3.907 11.629 -5.147 1.00 96.00 206 ALA A N 1
ATOM 1715 C CA . ALA A 1 206 ? -3.029 12.530 -5.898 1.00 96.00 206 ALA A CA 1
ATOM 1716 C C . ALA A 1 206 ? -1.691 12.766 -5.188 1.00 96.00 206 ALA A C 1
ATOM 1718 O O . ALA A 1 206 ? -0.636 12.736 -5.825 1.00 96.00 206 ALA A O 1
ATOM 1719 N N . TYR A 1 207 ? -1.717 12.949 -3.866 1.00 96.62 207 TYR A N 1
ATOM 1720 C CA . TYR A 1 207 ? -0.505 13.077 -3.063 1.00 96.62 207 TYR A CA 1
ATOM 1721 C C . TYR A 1 207 ? 0.345 11.798 -3.118 1.00 96.62 207 TYR A C 1
ATOM 1723 O O . TYR A 1 207 ? 1.546 11.876 -3.382 1.00 96.62 207 TYR A O 1
ATOM 1731 N N . LYS A 1 208 ? -0.264 10.616 -2.947 1.00 97.25 208 LYS A N 1
ATOM 1732 C CA . LYS A 1 208 ? 0.418 9.315 -3.064 1.00 97.25 208 LYS A CA 1
ATOM 1733 C C . LYS A 1 208 ? 1.053 9.134 -4.440 1.00 97.25 208 LYS A C 1
ATOM 1735 O O . LYS A 1 208 ? 2.237 8.808 -4.515 1.00 97.25 208 LYS A O 1
ATOM 1740 N N . PHE A 1 209 ? 0.295 9.396 -5.507 1.00 97.81 209 PHE A N 1
ATOM 1741 C CA . PHE A 1 209 ? 0.781 9.315 -6.883 1.00 97.81 209 PHE A CA 1
ATOM 1742 C C . PHE A 1 209 ? 2.015 10.204 -7.081 1.00 97.81 209 PHE A C 1
ATOM 1744 O O . PHE A 1 209 ? 3.070 9.721 -7.490 1.00 97.81 209 PHE A O 1
ATOM 1751 N N . ALA A 1 210 ? 1.920 11.486 -6.712 1.00 97.06 210 ALA A N 1
ATOM 1752 C CA . ALA A 1 210 ? 3.008 12.446 -6.877 1.00 97.06 210 ALA A CA 1
ATOM 1753 C C . ALA A 1 210 ? 4.262 12.068 -6.069 1.00 97.06 210 ALA A C 1
ATOM 1755 O O . ALA A 1 210 ? 5.382 12.210 -6.561 1.00 97.06 210 ALA A O 1
ATOM 1756 N N . ARG A 1 211 ? 4.098 11.560 -4.840 1.00 96.88 211 ARG A N 1
ATOM 1757 C CA . ARG A 1 211 ? 5.225 11.133 -3.994 1.00 96.88 211 ARG A CA 1
ATOM 1758 C C . ARG A 1 211 ? 5.943 9.921 -4.572 1.00 96.88 211 ARG A C 1
ATOM 1760 O O . ARG A 1 211 ? 7.170 9.932 -4.645 1.00 96.88 211 ARG A O 1
ATOM 1767 N N . ILE A 1 212 ? 5.197 8.912 -5.019 1.00 97.94 212 ILE A N 1
ATOM 1768 C CA . ILE A 1 212 ? 5.773 7.717 -5.644 1.00 97.94 212 ILE A CA 1
ATOM 1769 C C . ILE A 1 212 ? 6.468 8.095 -6.957 1.00 97.94 212 ILE A C 1
ATOM 1771 O O . ILE A 1 212 ? 7.620 7.719 -7.157 1.00 97.94 212 ILE A O 1
ATOM 1775 N N . GLN A 1 213 ? 5.815 8.889 -7.812 1.00 97.38 213 GLN A N 1
ATOM 1776 C CA . GLN A 1 213 ? 6.377 9.346 -9.086 1.00 97.38 213 GLN A CA 1
ATOM 1777 C C . GLN A 1 213 ? 7.674 10.138 -8.884 1.00 97.38 213 GLN A C 1
ATOM 1779 O O . GLN A 1 213 ? 8.671 9.859 -9.546 1.00 97.38 213 GLN A O 1
ATOM 1784 N N . SER A 1 214 ? 7.689 11.071 -7.929 1.00 96.50 214 SER A N 1
ATOM 1785 C CA . SER A 1 214 ? 8.871 11.880 -7.614 1.00 96.50 214 SER A CA 1
ATOM 1786 C C . SER A 1 214 ? 10.072 11.033 -7.184 1.00 96.50 214 SER A C 1
ATOM 1788 O O . SER A 1 214 ? 11.203 11.352 -7.539 1.00 96.50 214 SER A O 1
ATOM 1790 N N . TYR A 1 215 ? 9.838 9.921 -6.476 1.00 96.88 215 TYR A N 1
ATOM 1791 C CA . TYR A 1 215 ? 10.908 9.015 -6.055 1.00 96.88 215 TYR A CA 1
ATOM 1792 C C . TYR A 1 215 ? 11.540 8.236 -7.220 1.00 96.88 215 TYR A C 1
ATOM 1794 O O . TYR A 1 215 ? 12.699 7.828 -7.110 1.00 96.88 215 TYR A O 1
ATOM 1802 N N . VAL A 1 216 ? 10.787 7.962 -8.292 1.00 96.50 216 VAL A N 1
ATOM 1803 C CA . VAL A 1 216 ? 11.236 7.080 -9.386 1.00 96.50 216 VAL A CA 1
ATOM 1804 C C . VAL A 1 216 ? 11.545 7.784 -10.701 1.00 96.50 216 VAL A C 1
ATOM 1806 O O . VAL A 1 216 ? 12.182 7.176 -11.559 1.00 96.50 216 VAL A O 1
ATOM 1809 N N . GLN A 1 217 ? 11.115 9.033 -10.885 1.00 93.81 217 GLN A N 1
ATOM 1810 C CA . GLN A 1 217 ? 11.229 9.763 -12.156 1.00 93.81 217 GLN A CA 1
ATOM 1811 C C . GLN A 1 217 ? 12.666 9.868 -12.698 1.00 93.81 217 GLN A C 1
ATOM 1813 O O . GLN A 1 217 ? 12.868 9.888 -13.908 1.00 93.81 217 GLN A O 1
ATOM 1818 N N . ASP A 1 218 ? 13.668 9.898 -11.822 1.00 93.44 218 ASP A N 1
ATOM 1819 C CA . ASP A 1 218 ? 15.094 9.986 -12.152 1.00 93.44 218 ASP A CA 1
ATOM 1820 C C . ASP A 1 218 ? 15.775 8.609 -12.272 1.00 93.44 218 ASP A C 1
ATOM 1822 O O . ASP A 1 218 ? 16.957 8.514 -12.602 1.00 93.44 218 ASP A O 1
ATOM 1826 N N . LYS A 1 219 ? 15.026 7.522 -12.058 1.00 92.94 219 LYS A N 1
ATOM 1827 C CA . LYS A 1 219 ? 15.530 6.142 -11.980 1.00 92.94 219 LYS A CA 1
ATOM 1828 C C . LYS A 1 219 ? 15.028 5.250 -13.114 1.00 92.94 219 LYS A C 1
ATOM 1830 O O . LYS A 1 219 ? 15.015 4.031 -12.952 1.00 92.94 219 LYS A O 1
ATOM 1835 N N . VAL A 1 220 ? 14.637 5.834 -14.250 1.00 88.06 220 VAL A N 1
ATOM 1836 C CA . VAL A 1 220 ? 13.921 5.188 -15.374 1.00 88.06 220 VAL A CA 1
ATOM 1837 C C . VAL A 1 220 ? 14.457 3.797 -15.744 1.00 88.06 220 VAL A C 1
ATOM 1839 O O . VAL A 1 220 ? 13.684 2.877 -15.974 1.00 88.06 220 VAL A O 1
ATOM 1842 N N . PHE A 1 221 ? 15.776 3.591 -15.734 1.00 90.31 221 PHE A N 1
ATOM 1843 C CA . PHE A 1 221 ? 16.398 2.308 -16.088 1.00 90.31 221 PHE A CA 1
ATOM 1844 C C . PHE A 1 221 ? 16.817 1.464 -14.880 1.00 90.31 221 PHE A C 1
ATOM 1846 O O . PHE A 1 221 ? 17.922 0.923 -14.833 1.00 90.31 221 PHE A O 1
ATOM 1853 N N . SER A 1 222 ? 15.947 1.357 -13.879 1.00 93.50 222 SER A N 1
ATOM 1854 C CA . SER A 1 222 ? 16.229 0.613 -12.652 1.00 93.50 222 SER A CA 1
ATOM 1855 C C . SER A 1 222 ? 15.044 -0.232 -12.201 1.00 93.50 222 SER A C 1
ATOM 1857 O O . SER A 1 222 ? 13.899 -0.002 -12.591 1.00 93.50 222 SER A O 1
ATOM 1859 N N . MET A 1 223 ? 15.323 -1.185 -11.311 1.00 94.69 223 MET A N 1
ATOM 1860 C CA . MET A 1 223 ? 14.267 -1.938 -10.642 1.00 94.69 223 MET A CA 1
ATOM 1861 C C . MET A 1 223 ? 13.381 -1.033 -9.775 1.00 94.69 223 MET A C 1
ATOM 1863 O O . MET A 1 223 ? 12.186 -1.284 -9.670 1.00 94.69 223 MET A O 1
ATOM 1867 N N . ASP A 1 224 ? 13.927 0.047 -9.208 1.00 96.56 224 ASP A N 1
ATOM 1868 C CA . ASP A 1 224 ? 13.139 1.011 -8.436 1.00 96.56 224 ASP A CA 1
ATOM 1869 C C . ASP A 1 224 ? 12.050 1.655 -9.298 1.00 96.56 224 ASP A C 1
ATOM 1871 O O . ASP A 1 224 ? 10.915 1.788 -8.846 1.00 96.56 224 ASP A O 1
ATOM 1875 N N . TYR A 1 225 ? 12.366 1.990 -10.553 1.00 96.50 225 TYR A N 1
ATOM 1876 C CA . TYR A 1 225 ? 11.374 2.519 -11.486 1.00 96.50 225 TYR A CA 1
ATOM 1877 C C . TYR A 1 225 ? 10.297 1.500 -11.830 1.00 96.50 225 TYR A C 1
ATOM 1879 O O . TYR A 1 225 ? 9.121 1.841 -11.797 1.00 96.50 225 TYR A O 1
ATOM 1887 N N . LEU A 1 226 ? 10.664 0.244 -12.095 1.00 96.88 226 LEU A N 1
ATOM 1888 C CA . LEU A 1 226 ? 9.676 -0.793 -12.401 1.00 96.88 226 LEU A CA 1
ATOM 1889 C C . LEU A 1 226 ? 8.753 -1.075 -11.208 1.00 96.88 226 LEU A C 1
ATOM 1891 O O . LEU A 1 226 ? 7.542 -1.175 -11.374 1.00 96.88 226 LEU A O 1
ATOM 1895 N N . LEU A 1 227 ? 9.295 -1.136 -9.991 1.00 97.31 227 LEU A N 1
ATOM 1896 C CA . LEU A 1 227 ? 8.485 -1.314 -8.785 1.00 97.31 227 LEU A CA 1
ATOM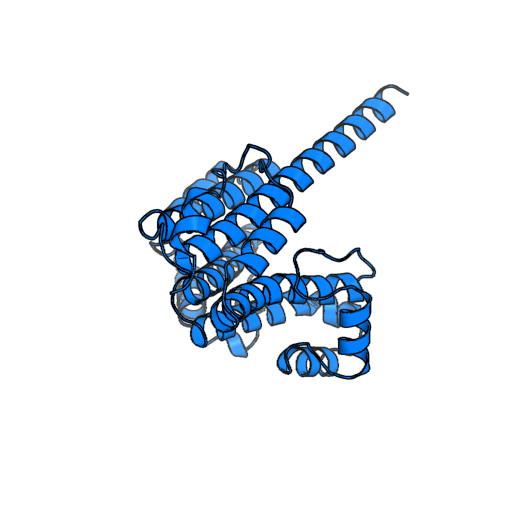 1897 C C . LEU A 1 227 ? 7.590 -0.098 -8.509 1.00 97.31 227 LEU A C 1
ATOM 1899 O O . LEU A 1 227 ? 6.432 -0.266 -8.126 1.00 97.31 227 LEU A O 1
ATOM 1903 N N . GLY A 1 228 ? 8.091 1.117 -8.739 1.00 97.88 228 GLY A N 1
ATOM 1904 C CA . GLY A 1 228 ? 7.275 2.323 -8.632 1.00 97.88 228 GLY A CA 1
ATOM 1905 C C . GLY A 1 228 ? 6.197 2.408 -9.689 1.00 97.88 228 GLY A C 1
ATOM 1906 O O . GLY A 1 228 ? 5.072 2.773 -9.364 1.00 97.88 228 GLY A O 1
ATOM 1907 N N . TYR A 1 229 ? 6.493 1.996 -10.919 1.00 97.88 229 TYR A N 1
ATOM 1908 C CA . TYR A 1 229 ? 5.501 1.889 -11.976 1.00 97.88 229 TYR A CA 1
ATOM 1909 C C . TYR A 1 229 ? 4.367 0.949 -11.567 1.00 97.88 229 TYR A C 1
ATOM 1911 O O . TYR A 1 229 ? 3.206 1.324 -11.675 1.00 97.88 229 TYR A O 1
ATOM 1919 N N . PHE A 1 230 ? 4.685 -0.232 -11.026 1.00 97.94 230 PHE A N 1
ATOM 1920 C CA . PHE A 1 230 ? 3.675 -1.152 -10.499 1.00 97.94 230 PHE A CA 1
ATOM 1921 C C . PHE A 1 230 ? 2.809 -0.503 -9.411 1.00 97.94 230 PHE A C 1
ATOM 1923 O O . PHE A 1 230 ? 1.584 -0.585 -9.465 1.00 97.94 230 PHE A O 1
ATOM 1930 N N . ALA A 1 231 ? 3.426 0.171 -8.436 1.00 98.19 231 ALA A N 1
ATOM 1931 C CA . ALA A 1 231 ? 2.692 0.841 -7.364 1.00 98.19 231 ALA A CA 1
ATOM 1932 C C . ALA A 1 231 ? 1.771 1.958 -7.894 1.00 98.19 231 ALA A C 1
ATOM 1934 O O . ALA A 1 231 ? 0.627 2.075 -7.455 1.00 98.19 231 ALA A O 1
ATOM 1935 N N . LEU A 1 232 ? 2.247 2.752 -8.860 1.00 98.25 232 LEU A N 1
ATOM 1936 C CA . LEU A 1 232 ? 1.443 3.769 -9.543 1.00 98.25 232 LEU A CA 1
ATOM 1937 C C . LEU A 1 232 ? 0.304 3.136 -10.346 1.00 98.25 232 LEU A C 1
ATOM 1939 O O . LEU A 1 232 ? -0.807 3.651 -10.316 1.00 98.25 232 LEU A O 1
ATOM 1943 N N . PHE A 1 233 ? 0.558 2.019 -11.025 1.00 97.94 233 PHE A N 1
ATOM 1944 C CA . PHE A 1 233 ? -0.437 1.297 -11.813 1.00 97.94 233 PHE A CA 1
ATOM 1945 C C . PHE A 1 233 ? -1.593 0.811 -10.933 1.00 97.94 233 PHE A C 1
ATOM 1947 O O . PHE A 1 233 ? -2.754 1.089 -11.227 1.00 97.94 233 PHE A O 1
ATOM 1954 N N . VAL A 1 234 ? -1.274 0.155 -9.811 1.00 96.75 234 VAL A N 1
ATOM 1955 C CA . VAL A 1 234 ? -2.268 -0.302 -8.825 1.00 96.75 234 VAL A CA 1
ATOM 1956 C C . VAL A 1 234 ? -3.114 0.869 -8.324 1.00 96.75 234 VAL A C 1
ATOM 1958 O O . VAL A 1 234 ? -4.339 0.760 -8.258 1.00 96.75 234 VAL A O 1
ATOM 1961 N N . LEU A 1 235 ? -2.466 1.997 -8.029 1.00 96.44 235 LEU A N 1
ATOM 1962 C CA . LEU A 1 235 ? -3.114 3.205 -7.532 1.00 96.44 235 LEU A CA 1
ATOM 1963 C C . LEU A 1 235 ? -4.037 3.856 -8.577 1.00 96.44 235 LEU A C 1
ATOM 1965 O O . LEU A 1 235 ? -5.144 4.271 -8.237 1.00 96.44 235 LEU A O 1
ATOM 1969 N N . VAL A 1 236 ? -3.623 3.899 -9.847 1.00 97.06 236 VAL A N 1
ATOM 1970 C CA . VAL A 1 236 ? -4.467 4.348 -10.967 1.00 97.06 236 VAL A CA 1
ATOM 1971 C C . VAL A 1 236 ? -5.699 3.456 -11.087 1.00 97.06 236 VAL A C 1
ATOM 1973 O O . VAL A 1 236 ? -6.819 3.957 -11.113 1.00 97.06 236 VAL A O 1
ATOM 1976 N N . GLU A 1 237 ? -5.526 2.136 -11.111 1.00 94.81 237 GLU A N 1
ATOM 1977 C CA . GLU A 1 237 ? -6.655 1.211 -11.214 1.00 94.81 237 GLU A CA 1
ATOM 1978 C C . GLU A 1 237 ? -7.628 1.322 -10.034 1.00 94.81 237 GLU A C 1
ATOM 1980 O O . GLU A 1 237 ? -8.841 1.267 -10.240 1.00 94.81 237 GLU A O 1
ATOM 1985 N N . ASP A 1 238 ? -7.128 1.503 -8.809 1.00 92.62 238 ASP A N 1
ATOM 1986 C CA . ASP A 1 238 ? -7.976 1.698 -7.628 1.00 92.62 238 ASP A CA 1
ATOM 1987 C C . ASP A 1 238 ? -8.775 2.995 -7.705 1.00 92.62 238 ASP A C 1
ATOM 1989 O O . ASP A 1 238 ? -9.983 2.997 -7.444 1.00 92.62 238 ASP A O 1
ATOM 1993 N N . TYR A 1 239 ? -8.131 4.078 -8.141 1.00 93.31 239 TYR A N 1
ATOM 1994 C CA . TYR A 1 239 ? -8.792 5.358 -8.361 1.00 93.31 239 TYR A CA 1
ATOM 1995 C C . TYR A 1 239 ? -9.917 5.236 -9.401 1.00 93.31 239 TYR A C 1
ATOM 1997 O O . TYR A 1 239 ? -11.039 5.696 -9.168 1.00 93.31 239 TYR A O 1
ATOM 2005 N N . GLN A 1 240 ? -9.659 4.553 -10.521 1.00 92.06 240 GLN A N 1
ATOM 2006 C CA . GLN A 1 240 ? -10.661 4.339 -11.569 1.00 92.06 240 GLN A CA 1
ATOM 2007 C C . GLN A 1 240 ? -11.816 3.446 -11.090 1.00 92.06 240 GLN A C 1
ATOM 2009 O O . GLN A 1 240 ? -12.981 3.778 -11.319 1.00 92.06 240 GLN A O 1
ATOM 2014 N N . LYS A 1 241 ? -11.532 2.356 -10.362 1.00 87.75 241 LYS A N 1
ATOM 2015 C CA . LYS A 1 241 ? -12.569 1.489 -9.769 1.00 87.75 241 LYS A CA 1
ATOM 2016 C C . LYS A 1 241 ? -13.490 2.271 -8.834 1.00 87.75 241 LYS A C 1
ATOM 2018 O O . LYS A 1 241 ? -14.708 2.090 -8.891 1.00 87.75 241 LYS A O 1
ATOM 2023 N N . LEU A 1 242 ? -12.937 3.157 -8.000 1.00 84.56 242 LEU A N 1
ATOM 2024 C CA . LEU A 1 242 ? -13.748 4.000 -7.123 1.00 84.56 242 LEU A CA 1
ATOM 2025 C C . LEU A 1 242 ? -14.646 4.943 -7.929 1.00 84.56 242 LEU A C 1
ATOM 2027 O O . LEU A 1 242 ? -15.835 5.042 -7.631 1.00 84.56 242 LEU A O 1
ATOM 2031 N N . LYS A 1 243 ? -14.104 5.598 -8.962 1.00 84.56 243 LYS A N 1
ATOM 2032 C CA . LYS A 1 243 ? -14.870 6.524 -9.806 1.00 84.56 243 LYS A CA 1
ATOM 2033 C C . LYS A 1 243 ? -16.037 5.847 -10.506 1.00 84.56 243 LYS A C 1
ATOM 2035 O O . LYS A 1 243 ? -17.149 6.373 -10.494 1.00 84.56 243 LYS A O 1
ATOM 2040 N N . VAL A 1 244 ? -15.809 4.647 -11.035 1.00 81.00 244 VAL A N 1
ATOM 2041 C CA . VAL A 1 244 ? -16.869 3.825 -11.623 1.00 81.00 244 VAL A CA 1
ATOM 2042 C C . VAL A 1 244 ? -17.928 3.487 -10.572 1.00 81.00 244 VAL A C 1
ATOM 2044 O O . VAL A 1 244 ? -19.115 3.676 -10.830 1.00 81.00 244 VAL A O 1
ATOM 2047 N N . LYS A 1 245 ? -17.533 3.045 -9.371 1.00 76.88 245 LYS A N 1
ATOM 2048 C CA . LYS A 1 245 ? -18.479 2.713 -8.294 1.00 76.88 245 LYS A CA 1
ATOM 2049 C C . LYS A 1 245 ? -19.332 3.915 -7.868 1.00 76.88 245 LYS A C 1
ATOM 2051 O O . LYS A 1 245 ? -20.544 3.773 -7.734 1.00 76.88 245 LYS A O 1
ATOM 2056 N N . GLN A 1 246 ? -18.718 5.086 -7.702 1.00 75.31 246 GLN A N 1
ATOM 2057 C CA . GLN A 1 246 ? -19.418 6.334 -7.373 1.00 75.31 246 GLN A CA 1
ATOM 2058 C C . GLN A 1 246 ? -20.437 6.710 -8.452 1.00 75.31 246 GLN A C 1
ATOM 2060 O O . GLN A 1 246 ? -21.576 7.052 -8.142 1.00 75.31 246 GLN A O 1
ATOM 2065 N N . GLN A 1 247 ? -20.050 6.598 -9.726 1.00 65.62 247 GLN A N 1
ATOM 2066 C CA . GLN A 1 247 ? -20.946 6.885 -10.842 1.00 65.62 247 GLN A CA 1
ATOM 2067 C C . GLN A 1 247 ? -22.174 5.964 -10.841 1.00 65.62 247 GLN A C 1
ATOM 2069 O O . GLN A 1 247 ? -23.286 6.442 -11.059 1.00 65.62 247 GLN A O 1
ATOM 2074 N N . HIS A 1 248 ? -21.992 4.670 -10.565 1.00 64.06 248 HIS A N 1
ATOM 2075 C CA . HIS A 1 248 ? -23.104 3.717 -10.487 1.00 64.06 248 HIS A CA 1
ATOM 2076 C C . HIS A 1 248 ? -24.054 4.041 -9.324 1.00 64.06 248 HIS A C 1
ATOM 2078 O O . HIS A 1 248 ? -25.258 4.130 -9.542 1.00 64.06 248 HIS A O 1
ATOM 2084 N N . GLN A 1 249 ? -23.525 4.320 -8.128 1.00 70.50 249 GLN A N 1
ATOM 2085 C CA . GLN A 1 249 ? -24.342 4.688 -6.961 1.00 70.50 249 GLN A CA 1
ATOM 2086 C C . GLN A 1 249 ? -25.146 5.980 -7.182 1.00 70.50 249 GLN A C 1
ATOM 2088 O O . GLN A 1 249 ? -26.303 6.088 -6.767 1.00 70.50 249 GLN A O 1
ATOM 2093 N N . TRP A 1 250 ? -24.553 6.965 -7.861 1.00 57.66 250 TRP A N 1
ATOM 2094 C CA . TRP A 1 250 ? -25.251 8.198 -8.221 1.00 57.66 250 TRP A CA 1
ATOM 2095 C C . TRP A 1 250 ? -26.392 7.944 -9.215 1.00 57.66 250 TRP A C 1
ATOM 2097 O O . TRP A 1 250 ? -27.491 8.463 -9.019 1.00 57.66 250 TRP A O 1
ATOM 2107 N N . LEU A 1 251 ? -26.161 7.121 -10.246 1.00 52.34 251 LEU A N 1
ATOM 2108 C CA . LEU A 1 251 ? -27.194 6.753 -11.221 1.00 52.34 251 LEU A CA 1
ATOM 2109 C C . LEU A 1 251 ? -28.375 6.037 -10.552 1.00 52.34 251 LEU A C 1
ATOM 2111 O O . LEU A 1 251 ? -29.518 6.381 -10.835 1.00 52.34 251 LEU A O 1
ATOM 2115 N N . GLU A 1 252 ? -28.110 5.106 -9.634 1.00 63.56 252 GLU A N 1
ATOM 2116 C CA . GLU A 1 252 ? -29.149 4.411 -8.859 1.00 63.56 252 GLU A CA 1
ATOM 2117 C C . GLU A 1 252 ? -29.987 5.397 -8.033 1.00 63.56 252 GLU A C 1
ATOM 2119 O O . GLU A 1 252 ? -31.212 5.395 -8.130 1.00 63.56 252 GLU A O 1
ATOM 2124 N N . THR A 1 253 ? -29.340 6.330 -7.325 1.00 62.59 253 THR A N 1
ATOM 2125 C CA . THR A 1 253 ? -30.029 7.351 -6.510 1.00 62.59 253 THR A CA 1
ATOM 2126 C C . THR A 1 253 ? -30.912 8.277 -7.361 1.00 62.59 253 THR A C 1
ATOM 2128 O O . THR A 1 253 ? -32.010 8.656 -6.954 1.00 62.59 253 THR A O 1
ATOM 2131 N N . VAL A 1 254 ? -30.454 8.651 -8.561 1.00 52.06 254 VAL A N 1
ATOM 2132 C CA . VAL A 1 254 ? -31.227 9.491 -9.492 1.00 52.06 254 VAL A CA 1
ATOM 2133 C C . VAL A 1 254 ? -32.394 8.715 -10.106 1.00 52.06 254 VAL A C 1
ATOM 2135 O O . VAL A 1 254 ? -33.478 9.273 -10.256 1.00 52.06 254 VAL A O 1
ATOM 2138 N N . CYS A 1 255 ? -32.204 7.437 -10.437 1.00 47.06 255 CYS A N 1
ATOM 2139 C CA . CYS A 1 255 ? -33.266 6.587 -10.971 1.00 47.06 255 CYS A CA 1
ATOM 2140 C C . CYS A 1 255 ? -34.347 6.259 -9.927 1.00 47.06 255 CYS A C 1
ATOM 2142 O O . CYS A 1 255 ? -35.520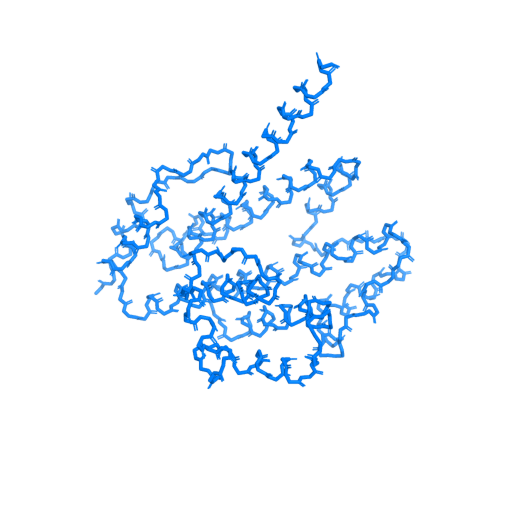 6.209 -10.287 1.00 47.06 255 CYS A O 1
ATOM 2144 N N . GLU A 1 256 ? -33.988 6.099 -8.651 1.00 54.84 256 GLU A N 1
ATOM 2145 C CA . GLU A 1 256 ? -34.943 5.889 -7.551 1.00 54.84 256 GLU A CA 1
ATOM 2146 C C . GLU A 1 256 ? -35.690 7.174 -7.152 1.00 54.84 256 GLU A C 1
ATOM 2148 O O . GLU A 1 256 ? -36.849 7.114 -6.754 1.00 54.84 256 GLU A O 1
ATOM 2153 N N . GLY A 1 257 ? -35.071 8.349 -7.310 1.00 41.50 257 GLY A N 1
ATOM 2154 C CA . GLY A 1 257 ? -35.699 9.651 -7.041 1.00 41.50 257 GLY A CA 1
ATOM 2155 C C . GLY A 1 257 ? -36.658 10.161 -8.129 1.00 41.50 257 GLY A C 1
ATOM 2156 O O . GLY A 1 257 ? -37.244 11.230 -7.964 1.00 41.50 257 GLY A O 1
ATOM 2157 N N . ILE A 1 258 ? -36.800 9.434 -9.243 1.00 46.88 258 ILE A N 1
ATOM 2158 C CA . ILE A 1 258 ? -37.710 9.749 -10.365 1.00 46.88 258 ILE A CA 1
ATOM 2159 C C . ILE A 1 258 ? -38.908 8.761 -10.409 1.00 46.88 258 ILE A C 1
ATOM 2161 O O . ILE A 1 258 ? -39.752 8.852 -11.302 1.00 46.88 258 ILE A O 1
ATOM 2165 N N . GLY A 1 259 ? -39.010 7.844 -9.435 1.00 39.84 259 GLY A N 1
ATOM 2166 C CA . GLY A 1 259 ? -40.107 6.876 -9.279 1.00 39.84 259 GLY A CA 1
ATOM 2167 C C . GLY A 1 259 ? -41.276 7.367 -8.434 1.00 39.84 259 GLY A C 1
ATOM 2168 O O . GLY A 1 259 ? -41.029 8.005 -7.388 1.00 39.84 259 GLY A O 1
#

Sequence (259 aa):
MSRTFFLASVLPPLELKAPAEILFDKLVFLYEENLDSRDRKALSHLRSFIDLSNVCRVIEGKPIDMRGNFSEQEIDEGLLHNVFLPEELFHFLDTYESKEERIKNFPLFELLFLKQQAEKTVGFRSFYFRFQFELKVLLAHWRSIKMGDSVLESVGSELEEEDFIVHLKGIKEQKNWHFPEEFSGLKAILEKTDKNPEEQYEAIEAYKFARIQSYVQDKVFSMDYLLGYFALFVLVEDYQKLKVKQQHQWLETVCEGIG

Mean predicted aligned error: 6.16 Å

InterPro domains:
  IPR024492 CT_309/TC_0583-like [PF10962] (1-246)

Radius of gyration: 19.7 Å; Cα contacts (8 Å, |Δi|>4): 205; chains: 1; bounding box: 62×50×47 Å

Foldseek 3Di:
DFQLVVLLVPQDDDDLPDAGPDDLVVLVVSCVVGGDPVLVVVLLLLLLLQVLVQLLCLLVVHDGDPSHPDDSVRSVVCQVVVPPHDVLVVVLCVVAPDSVRSNVCSVLVSLVSLVVQLVVDDALRVVVSVVVNLVVVVVQCVVCVVVVHDVLVVNDPVCCPPPSSVVQVVQVPPPDRADPPVCRVLVVQCVVCVPPPVSNVVSVLVVVLVVLCVSCVVVSSDSSNSSSSSVSNVSSVVSVVVVVVVVVVVVVVVVVVVD

pLDDT: mean 87.65, std 11.75, range [39.84, 98.25]

Secondary structure (DSSP, 8-state):
--THHHHHHHSPP--TTS--SS-HHHHHHHHHHH--HHHHHHHHHHHHHHHHHHHHHHHHT----TTSSS-HHHHHHHHHHT-SS-HHHHHHHHH--SHHHHHHHHHHHHHHHHHHHHHH--THHHHHHHHHHHHHHHHHHHHHHHHT--GGGSS-GGGTT-HHHHHHHHHHTSSS----GGGHHHHHHHHHTTT-HHHHHHHHHHHHHHHHHHHHTT-TTSHHHHHHHHHHHHHHHHHHHHHHHHHHHHHHHHHHTT-